Protein AF-A0A3C1Q897-F1 (afdb_monomer)

Foldseek 3Di:
DDDDDDDDDPPPPPPPDDDDDDDDDDPDDDPPPVVLVVVLVVCPPPCNPVSVVVSVVVVPDDAFEAEDEEDACDDPNVVVCVPPNLLVVLVVVLVVLQVGPAYEYEHQAQQDPDAAFDPPPPDAGYHHLCVLLSCVSSNHAEYEPLDPHCQRRHDVSVVSRVVSNVVNNHHYECDDPDPVSNHD

Secondary structure (DSSP, 8-state):
---------------------S-----PPPPPHHHHHHHHHT--TTTHHHHHHHHHHHHSPP--EEEEEEE--SHHHHHHHHHH-SSHHHHTTHHHHHHSSEEEEEE-SEE-S---PPTT-S---EE-TTHHHHHHHTT--EEE--SSSTTTTHHHHHHHHHHHHHHTT-EEES--SSTTGGG-

pLDDT: mean 80.54, std 24.9, range [27.08, 98.81]

Solvent-accessible surface area (backbone atoms only — not comparable to full-atom values): 10749 Å² total; per-residue (Å²): 137,89,87,82,86,89,80,78,88,79,78,82,75,82,75,88,76,79,86,79,90,74,90,79,94,71,90,72,75,81,77,49,74,69,53,53,55,51,60,63,69,69,62,60,83,90,54,47,66,67,52,51,47,51,50,45,66,70,64,50,90,79,85,44,77,30,75,52,63,78,46,58,58,33,74,70,47,39,58,48,28,77,74,69,39,81,52,52,89,43,57,87,50,17,68,60,24,51,71,28,81,40,14,39,32,32,41,47,32,18,24,29,88,60,51,53,70,51,83,90,63,90,72,76,42,65,19,62,38,68,52,32,44,43,41,35,75,28,28,40,41,34,35,33,34,71,53,94,29,30,55,24,24,33,66,62,8,39,54,40,24,54,49,32,25,54,77,36,69,30,44,61,26,46,44,56,99,45,74,68,52,20,72,91

Sequence (184 aa):
MLSASVRTWAVVLTLSLVTAMSAGCGVGPDPGIADLEQALAIGVPEAGDMWRRAARESLEPRLTLAAAGDVIFDRGVKTVCRRLGRDWPLGAVAPILSMADVSFVNLETSLARGGQPIPGKGIWFRSDPEFASELKKAGVDVVTLANNHVLDYDEPALVETLAALRESSVAVCGGGLNIDEART

Nearest PDB structures (foldseek):
  8itg-assembly1_A  TM=8.057E-01  e=1.256E-08  Streptomyces griseorubiginosus
  8ith-assembly1_A  TM=8.060E-01  e=1.529E-08  Streptomyces griseorubiginosus
  8gq9-assembly1_A  TM=8.041E-01  e=1.529E-08  Streptomyces sp.
  8gqb-assembly1_A  TM=8.181E-01  e=8.394E-08  Streptomyces sp.
  2yvt-assembly1_A  TM=3.420E-01  e=6.783E+00  Aquifex aeolicus VF5

Mean predicted aligned error: 13.32 Å

Radius of gyration: 23.67 Å; Cα contacts (8 Å, |Δi|>4): 260; chains: 1; bounding box: 51×55×64 Å

Structure (mmCIF, N/CA/C/O backbone):
data_AF-A0A3C1Q897-F1
#
_entry.id   AF-A0A3C1Q897-F1
#
loop_
_atom_site.group_PDB
_atom_site.id
_atom_site.type_symbol
_atom_site.label_atom_id
_atom_site.label_alt_id
_atom_site.label_comp_id
_atom_site.label_asym_id
_atom_site.label_entity_id
_atom_site.label_seq_id
_atom_site.pdbx_PDB_ins_code
_atom_site.Cartn_x
_atom_site.Cartn_y
_atom_site.Cartn_z
_atom_site.occupancy
_atom_site.B_iso_or_equiv
_atom_site.auth_seq_id
_atom_site.auth_comp_id
_atom_site.auth_asym_id
_atom_site.auth_atom_id
_atom_site.pdbx_PDB_model_num
ATOM 1 N N . MET A 1 1 ? -38.669 -32.449 1.483 1.00 37.94 1 MET A N 1
ATOM 2 C CA . MET A 1 1 ? -37.281 -32.664 1.945 1.00 37.94 1 MET A CA 1
ATOM 3 C C . MET A 1 1 ? -36.431 -31.512 1.432 1.00 37.94 1 MET A C 1
ATOM 5 O O . MET A 1 1 ? -36.540 -31.198 0.258 1.00 37.94 1 MET A O 1
ATOM 9 N N . LEU A 1 2 ? -35.664 -30.907 2.346 1.00 34.47 2 LEU A N 1
ATOM 10 C CA . LEU A 1 2 ? -34.688 -29.814 2.193 1.00 34.47 2 LEU A CA 1
ATOM 11 C C . LEU A 1 2 ? -35.227 -28.418 1.817 1.00 34.47 2 LEU A C 1
ATOM 13 O O . LEU A 1 2 ? -35.355 -28.027 0.664 1.00 34.47 2 LEU A O 1
ATOM 17 N 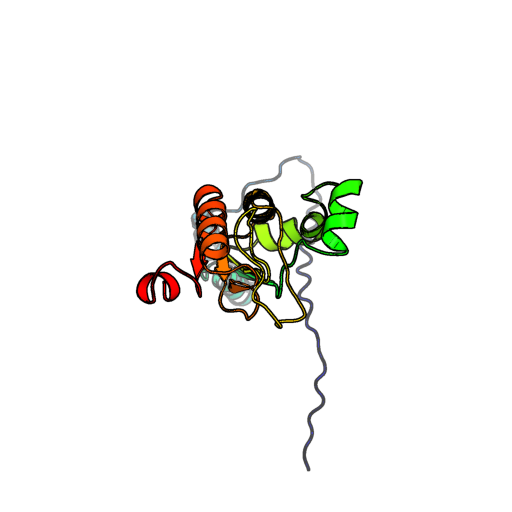N . SER A 1 3 ? -35.495 -27.676 2.892 1.00 37.97 3 SER A N 1
ATOM 18 C CA . SER A 1 3 ? -35.616 -26.222 2.992 1.00 37.97 3 SER A CA 1
ATOM 19 C C . SER A 1 3 ? -34.224 -25.587 3.077 1.00 37.97 3 SER A C 1
ATOM 21 O O . SER A 1 3 ? -33.412 -26.067 3.863 1.00 37.97 3 SER A O 1
ATOM 23 N N . ALA A 1 4 ? -34.007 -24.456 2.400 1.00 33.38 4 ALA A N 1
ATOM 24 C CA . ALA A 1 4 ? -33.154 -23.374 2.902 1.00 33.38 4 ALA A CA 1
ATOM 25 C C . ALA A 1 4 ? -33.501 -22.056 2.185 1.00 33.38 4 ALA A C 1
ATOM 27 O O . ALA A 1 4 ? -32.934 -21.702 1.156 1.00 33.38 4 ALA A O 1
ATOM 28 N N . SER A 1 5 ? -34.473 -21.333 2.741 1.00 39.62 5 SER A N 1
ATOM 29 C CA . SER A 1 5 ? -34.682 -19.909 2.476 1.00 39.62 5 SER A CA 1
ATOM 30 C C . SER A 1 5 ? -33.629 -19.120 3.252 1.00 39.62 5 SER A C 1
ATOM 32 O O . SER A 1 5 ? -33.735 -19.009 4.471 1.00 39.62 5 SER A O 1
ATOM 34 N N . VAL A 1 6 ? -32.645 -18.534 2.569 1.00 34.66 6 VAL A N 1
ATOM 35 C CA . VAL A 1 6 ? -31.779 -17.508 3.165 1.00 34.66 6 VAL A CA 1
ATOM 36 C C . VAL A 1 6 ? -32.420 -16.152 2.891 1.00 34.66 6 VAL A C 1
ATOM 38 O O . VAL A 1 6 ? -32.269 -15.563 1.824 1.00 34.66 6 VAL A O 1
ATOM 41 N N . ARG A 1 7 ? -33.178 -15.662 3.870 1.00 39.62 7 ARG A N 1
ATOM 42 C CA . ARG A 1 7 ? -33.479 -14.240 4.022 1.00 39.62 7 ARG A CA 1
ATOM 43 C C . ARG A 1 7 ? -32.861 -13.807 5.340 1.00 39.62 7 ARG A C 1
ATOM 45 O O . ARG A 1 7 ? -33.165 -14.415 6.362 1.00 39.62 7 ARG A O 1
ATOM 52 N N . THR A 1 8 ? -32.025 -12.773 5.302 1.00 32.94 8 THR A N 1
ATOM 53 C CA . THR A 1 8 ? -32.181 -11.497 6.032 1.00 32.94 8 THR A CA 1
ATOM 54 C C . THR A 1 8 ? -30.805 -10.832 6.111 1.00 32.94 8 THR A C 1
ATOM 56 O O . THR A 1 8 ? -29.928 -11.293 6.832 1.00 32.94 8 THR A O 1
ATOM 59 N N . TRP A 1 9 ? -30.616 -9.737 5.372 1.00 30.59 9 TRP A N 1
ATOM 60 C CA . TRP A 1 9 ? -29.569 -8.768 5.680 1.00 30.59 9 TRP A CA 1
ATOM 61 C C . TRP A 1 9 ? -30.022 -8.013 6.929 1.00 30.59 9 TRP A C 1
ATOM 63 O O . TRP A 1 9 ? -30.937 -7.195 6.858 1.00 30.59 9 TRP A O 1
ATOM 73 N N . ALA A 1 10 ? -29.440 -8.325 8.084 1.00 27.08 10 ALA A N 1
ATOM 74 C CA . ALA A 1 10 ? -29.611 -7.509 9.275 1.00 27.08 10 ALA A CA 1
ATOM 75 C C . ALA A 1 10 ? -28.655 -6.316 9.170 1.00 27.08 10 ALA A C 1
ATOM 77 O O . ALA A 1 10 ? -27.500 -6.388 9.577 1.00 27.08 10 ALA A O 1
ATOM 78 N N . VAL A 1 11 ? -29.135 -5.216 8.590 1.00 33.34 11 VAL A N 1
ATOM 79 C CA . VAL A 1 11 ? -28.560 -3.898 8.868 1.00 33.34 11 VAL A CA 1
ATOM 80 C C . VAL A 1 11 ? -28.992 -3.559 10.290 1.00 33.34 11 VAL A C 1
ATOM 82 O O . VAL A 1 11 ? -30.149 -3.210 10.522 1.00 33.34 11 VAL A O 1
ATOM 85 N N . VAL A 1 12 ? -28.088 -3.709 11.256 1.00 30.39 12 VAL A N 1
ATOM 86 C CA . VAL A 1 12 ? -28.302 -3.165 12.600 1.00 30.39 12 VAL A CA 1
ATOM 87 C C . VAL A 1 12 ? -28.036 -1.665 12.512 1.00 30.39 12 VAL A C 1
ATOM 89 O O . VAL A 1 12 ? -26.927 -1.186 12.714 1.00 30.39 12 VAL A O 1
ATOM 92 N N . LEU A 1 13 ? -29.076 -0.925 12.132 1.00 30.92 13 LEU A N 1
ATOM 93 C CA . LEU A 1 13 ? -29.185 0.502 12.398 1.00 30.92 13 LEU A CA 1
ATOM 94 C C . LEU A 1 13 ? -29.496 0.637 13.888 1.00 30.92 13 LEU A C 1
ATOM 96 O O . LEU A 1 13 ? -30.652 0.532 14.298 1.00 30.92 13 LEU A O 1
ATOM 100 N N . THR A 1 14 ? -28.472 0.844 14.711 1.00 35.78 14 THR A N 1
ATOM 101 C CA . THR A 1 14 ? -28.695 1.296 16.084 1.00 35.78 14 THR A CA 1
ATOM 102 C C . THR A 1 14 ? -29.102 2.764 16.009 1.00 35.78 14 THR A C 1
ATOM 104 O O . THR A 1 14 ? -28.277 3.673 15.995 1.00 35.78 14 THR A O 1
ATOM 107 N N . LEU A 1 15 ? -30.407 2.995 15.866 1.00 30.08 15 LEU A N 1
ATOM 108 C CA . LEU A 1 15 ? -31.007 4.311 16.005 1.00 30.08 15 LEU A CA 1
ATOM 109 C C . LEU A 1 15 ? -30.972 4.672 17.494 1.00 30.08 15 LEU A C 1
ATOM 111 O O . LEU A 1 15 ? -31.864 4.293 18.252 1.00 30.08 15 LEU A O 1
ATOM 115 N N . SER A 1 16 ? -29.942 5.397 17.924 1.00 36.75 16 SER A N 1
ATOM 116 C CA . SER A 1 16 ? -29.935 6.041 19.239 1.00 36.75 16 SER A CA 1
ATOM 117 C C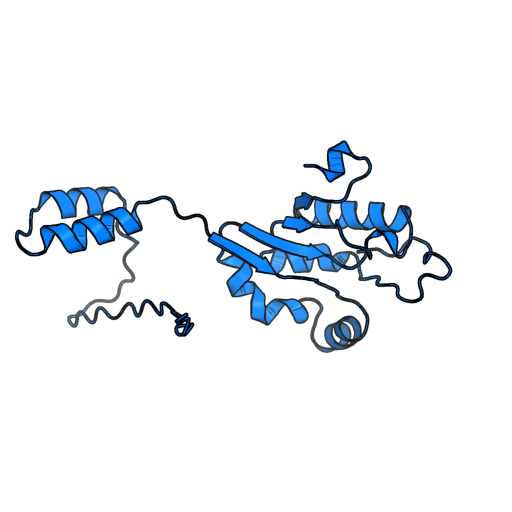 . SER A 1 16 ? -30.908 7.218 19.217 1.00 36.75 16 SER A C 1
ATOM 119 O O . SER A 1 16 ? -30.518 8.367 19.026 1.00 36.75 16 SER A O 1
ATOM 121 N N . LEU A 1 17 ? -32.199 6.929 19.381 1.00 31.30 17 LEU A N 1
ATOM 122 C CA . LEU A 1 17 ? -33.209 7.931 19.692 1.00 31.30 17 LEU A CA 1
ATOM 123 C C . LEU A 1 17 ? -33.539 7.828 21.184 1.00 31.30 17 LEU A C 1
ATOM 125 O O . LEU A 1 17 ? -34.423 7.079 21.589 1.00 31.30 17 LEU A O 1
ATOM 129 N N . VAL A 1 18 ? -32.832 8.601 22.006 1.00 37.81 18 VAL A N 1
ATOM 130 C CA . VAL A 1 18 ? -33.353 9.003 23.315 1.00 37.81 18 VAL A CA 1
ATOM 131 C C . VAL A 1 18 ? -33.669 10.485 23.223 1.00 37.81 18 VAL A C 1
ATOM 133 O O . VAL A 1 18 ? -32.808 11.351 23.349 1.00 37.81 18 VAL A O 1
ATOM 136 N N . THR A 1 19 ? -34.936 10.776 22.948 1.00 33.47 19 THR A N 1
ATOM 137 C CA . THR A 1 19 ? -35.508 12.106 23.124 1.00 33.47 19 THR A CA 1
ATOM 138 C C . THR A 1 19 ? -35.783 12.296 24.613 1.00 33.47 19 THR A C 1
ATOM 140 O O . THR A 1 19 ? -36.808 11.848 25.117 1.00 33.47 19 THR A O 1
ATOM 143 N N . ALA A 1 20 ? -34.879 12.963 25.327 1.00 35.81 20 ALA A N 1
ATOM 144 C CA . ALA A 1 20 ? -35.199 13.558 26.620 1.00 35.81 20 ALA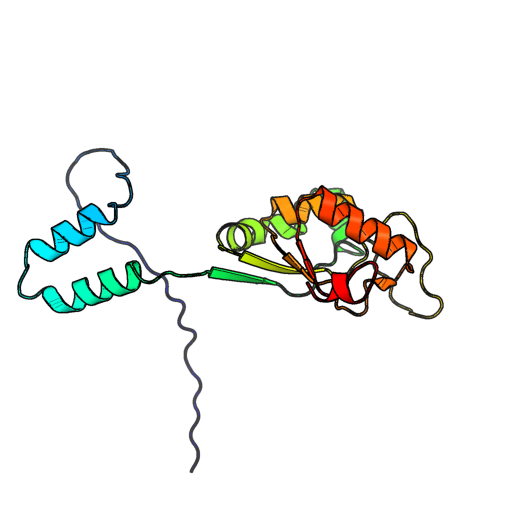 A CA 1
ATOM 145 C C . ALA A 1 20 ? -35.410 15.063 26.410 1.00 35.81 20 ALA A C 1
ATOM 147 O O . ALA A 1 20 ? -34.465 15.846 26.340 1.00 35.81 20 ALA A O 1
ATOM 148 N N . MET A 1 21 ? -36.671 15.473 26.255 1.00 34.03 21 MET A N 1
ATOM 149 C CA . MET A 1 21 ? -37.034 16.881 26.373 1.00 34.03 21 MET A CA 1
ATOM 150 C C . MET A 1 21 ? -36.977 17.292 27.845 1.00 34.03 21 MET A C 1
ATOM 152 O O . MET A 1 21 ? -37.889 16.965 28.592 1.00 34.03 21 MET A O 1
ATOM 156 N N . SER A 1 22 ? -35.948 18.051 28.225 1.00 34.41 22 SER A N 1
ATOM 157 C CA . SER A 1 22 ? -36.088 19.282 29.021 1.00 34.41 22 SER A CA 1
ATOM 158 C C . SER A 1 22 ? -34.720 19.947 29.235 1.00 34.41 22 SER A C 1
ATOM 160 O O . SER A 1 22 ? -33.925 19.479 30.037 1.00 34.41 22 SER A O 1
ATOM 162 N N . ALA A 1 23 ? -34.505 21.043 28.497 1.00 39.34 23 ALA A N 1
ATOM 163 C CA . ALA A 1 23 ? -33.599 22.174 28.739 1.00 39.34 23 ALA A CA 1
ATOM 164 C C . ALA A 1 23 ? -32.147 21.907 29.202 1.00 39.34 23 ALA A C 1
ATOM 166 O O . ALA A 1 23 ? -31.889 21.645 30.371 1.00 39.34 23 ALA A O 1
ATOM 167 N N . GLY A 1 24 ? -31.186 22.185 28.312 1.00 29.05 24 GLY A N 1
ATOM 168 C CA . GLY A 1 24 ? -29.803 22.504 28.687 1.00 29.05 24 GLY A CA 1
ATOM 169 C C . GLY A 1 24 ? -28.771 21.925 27.726 1.00 29.05 24 GLY A C 1
ATOM 170 O O . GLY A 1 24 ? -28.614 20.716 27.637 1.00 29.05 24 GLY A O 1
ATOM 171 N N . CYS A 1 25 ? -28.074 22.789 26.991 1.00 37.19 25 CYS A N 1
ATOM 172 C CA . CYS A 1 25 ? -26.969 22.429 26.108 1.00 37.19 25 CYS A CA 1
ATOM 173 C C . CYS A 1 25 ? -25.859 21.671 26.856 1.00 37.19 25 CYS A C 1
ATOM 175 O O . CYS A 1 25 ? -25.370 22.155 27.874 1.00 37.19 25 CYS A O 1
ATOM 177 N N . GLY A 1 26 ? -25.402 20.548 26.300 1.00 30.25 26 GLY A N 1
ATOM 178 C CA . GLY A 1 26 ? -24.183 19.867 26.732 1.00 30.25 26 GLY A CA 1
ATOM 179 C C . GLY A 1 26 ? -24.131 18.430 26.229 1.00 30.25 26 GLY A C 1
ATOM 180 O O . GLY A 1 26 ? -24.871 17.580 26.709 1.00 30.25 26 GLY A O 1
ATOM 181 N N . VAL A 1 27 ? -23.258 18.158 25.260 1.00 42.00 27 VAL A N 1
ATOM 182 C CA . VAL A 1 27 ? -22.825 16.793 24.939 1.00 42.00 27 VAL A CA 1
ATOM 183 C C . VAL A 1 27 ? -22.027 16.314 26.153 1.00 42.00 27 VAL A C 1
ATOM 185 O O . VAL A 1 27 ? -20.902 16.763 26.363 1.00 42.00 27 VAL A O 1
ATOM 188 N N . GLY A 1 28 ? -22.651 15.518 27.021 1.00 37.72 28 GLY A N 1
ATOM 189 C CA . GLY A 1 28 ? -21.968 14.898 28.155 1.00 37.72 28 GLY A CA 1
ATOM 190 C C . GLY A 1 28 ? -20.996 13.816 27.667 1.00 37.72 28 GLY A C 1
ATOM 191 O O . GLY A 1 28 ? -21.255 13.219 26.621 1.00 37.72 28 GLY A O 1
ATOM 192 N N . PRO A 1 29 ? -19.877 13.578 28.374 1.00 42.38 29 PRO A N 1
ATOM 193 C CA . PRO A 1 29 ? -18.968 12.488 28.041 1.00 42.38 29 PRO A CA 1
ATOM 194 C C . PRO A 1 29 ? -19.682 11.138 28.178 1.00 42.38 29 PRO A C 1
ATOM 196 O O . PRO A 1 29 ? -20.626 11.014 28.964 1.00 42.38 29 PRO A O 1
ATOM 199 N N . ASP A 1 30 ? -19.211 10.139 27.424 1.00 49.84 30 ASP A N 1
ATOM 200 C CA . ASP A 1 30 ? -19.571 8.740 27.661 1.00 49.84 30 ASP A CA 1
ATOM 201 C C . ASP A 1 30 ? -19.412 8.443 29.161 1.00 49.84 30 ASP A C 1
ATOM 203 O O . ASP A 1 30 ? -18.360 8.774 29.727 1.00 49.84 30 ASP A O 1
ATOM 207 N N . PRO A 1 31 ? -20.429 7.872 29.829 1.00 47.31 31 PRO A N 1
ATOM 208 C CA . PRO A 1 31 ? -20.304 7.502 31.228 1.00 47.31 31 PRO A CA 1
ATOM 209 C C . PRO A 1 31 ? -19.129 6.532 31.354 1.00 47.31 31 PRO A C 1
ATOM 211 O O . PRO A 1 31 ? -19.072 5.506 30.671 1.00 47.31 31 PRO A O 1
ATOM 214 N N . GLY A 1 32 ? -18.157 6.881 32.196 1.00 47.38 32 GLY A N 1
ATOM 215 C CA . GLY A 1 32 ? -17.009 6.015 32.438 1.00 47.38 32 GLY A CA 1
ATOM 216 C C . GLY A 1 32 ? -17.474 4.680 33.023 1.00 47.38 32 GLY A C 1
ATOM 217 O O . GLY A 1 32 ? -18.567 4.581 33.578 1.00 47.38 32 GLY A O 1
ATOM 218 N N . ILE A 1 33 ? -16.634 3.643 32.960 1.00 51.62 33 ILE A N 1
ATOM 219 C CA . ILE A 1 33 ? -16.948 2.310 33.520 1.00 51.62 33 ILE A CA 1
ATOM 220 C C . ILE A 1 33 ? -17.474 2.397 34.971 1.00 51.62 33 ILE A C 1
ATOM 222 O O . ILE A 1 33 ? -18.378 1.652 35.344 1.00 51.62 33 ILE A O 1
ATOM 226 N N . ALA A 1 34 ? -16.986 3.365 35.755 1.00 50.09 34 ALA A N 1
ATOM 227 C CA . ALA A 1 34 ? -17.443 3.629 37.120 1.00 50.09 34 ALA A CA 1
ATOM 228 C C . ALA A 1 34 ? -18.934 4.019 37.220 1.00 50.09 34 ALA A C 1
ATOM 230 O O . ALA A 1 34 ? -19.624 3.577 38.139 1.00 50.09 34 ALA A O 1
ATOM 231 N N . ASP A 1 35 ? -19.455 4.789 36.262 1.00 56.31 35 ASP A N 1
ATOM 232 C CA . ASP A 1 35 ? -20.854 5.230 36.245 1.00 56.31 35 ASP A CA 1
ATOM 233 C C . ASP A 1 35 ? -21.801 4.072 35.884 1.00 56.31 35 ASP A C 1
ATOM 235 O O . ASP A 1 35 ? -22.916 3.984 36.402 1.00 56.31 35 ASP A O 1
ATOM 239 N N . LEU A 1 36 ? -21.339 3.131 35.049 1.00 54.47 36 LEU A N 1
ATOM 240 C CA . LEU A 1 36 ? -22.066 1.900 34.719 1.00 54.47 36 LEU A CA 1
ATOM 241 C C . LEU A 1 36 ? -22.104 0.921 35.898 1.00 54.47 36 LEU A C 1
ATOM 243 O O . LEU A 1 36 ? -23.159 0.349 36.183 1.00 54.47 36 LEU A O 1
ATOM 247 N N . GLU A 1 37 ? -20.992 0.752 36.618 1.00 55.81 37 GLU A N 1
ATOM 248 C CA . GLU A 1 37 ? -20.965 -0.056 37.843 1.00 55.81 37 GLU A CA 1
ATOM 249 C C . GLU A 1 37 ? -21.893 0.522 38.918 1.00 55.81 37 GLU A C 1
ATOM 251 O O . GLU A 1 37 ? -22.637 -0.217 39.570 1.00 55.81 37 GLU A O 1
ATOM 256 N N . GLN A 1 38 ? -21.924 1.850 39.052 1.00 54.84 38 GLN A N 1
ATOM 257 C CA . GLN A 1 38 ? -22.807 2.523 39.995 1.00 54.84 38 GLN A CA 1
ATOM 258 C C . GLN A 1 38 ? -24.283 2.424 39.578 1.00 54.84 38 GLN A C 1
ATOM 260 O O . GLN A 1 38 ? -25.128 2.158 40.432 1.00 54.84 38 GLN A O 1
ATOM 265 N N . ALA A 1 39 ? -24.603 2.531 38.282 1.00 52.34 39 ALA A N 1
ATOM 266 C CA . ALA A 1 39 ? -25.953 2.329 37.742 1.00 52.34 39 ALA A CA 1
ATOM 267 C C . ALA A 1 39 ? -26.481 0.893 37.932 1.00 52.34 39 ALA A C 1
ATOM 269 O O . ALA A 1 39 ? -27.674 0.683 38.171 1.00 52.34 39 ALA A O 1
ATOM 270 N N . LEU A 1 40 ? -25.597 -0.105 37.882 1.00 55.66 40 LEU A N 1
ATOM 271 C CA . LEU A 1 40 ? -25.927 -1.501 38.181 1.00 55.66 40 LEU A CA 1
ATOM 272 C C . LEU A 1 40 ? -26.208 -1.728 39.676 1.00 55.66 40 LEU A C 1
ATOM 274 O O . LEU A 1 40 ? -27.042 -2.570 40.019 1.00 55.66 40 LEU A O 1
ATOM 278 N N . ALA A 1 41 ? -25.566 -0.959 40.561 1.00 56.09 41 ALA A N 1
ATOM 279 C CA . ALA A 1 41 ? -25.741 -1.055 42.010 1.00 56.09 41 ALA A CA 1
ATOM 280 C C . ALA A 1 41 ? -27.087 -0.495 42.516 1.00 56.09 41 ALA A C 1
ATOM 282 O O . ALA A 1 41 ? -27.570 -0.931 43.561 1.00 56.09 41 ALA A O 1
ATOM 283 N N . ILE A 1 42 ? -27.723 0.430 41.782 1.00 54.38 42 ILE A N 1
ATOM 284 C CA . ILE A 1 42 ? -28.983 1.089 42.195 1.00 54.38 42 ILE A CA 1
ATOM 285 C C . ILE A 1 42 ? -30.249 0.236 41.980 1.00 54.38 42 ILE A C 1
ATOM 287 O O . ILE A 1 42 ? -31.330 0.646 42.391 1.00 54.38 42 ILE A O 1
ATOM 291 N N . GLY A 1 43 ? -30.133 -0.955 41.379 1.00 50.72 43 GLY A N 1
ATOM 292 C CA . GLY A 1 43 ? -31.152 -2.009 41.461 1.00 50.72 43 GLY A CA 1
ATOM 293 C C . GLY A 1 43 ? -32.572 -1.614 41.029 1.00 50.72 43 GLY A C 1
ATOM 294 O O . GLY A 1 43 ? -33.501 -1.702 41.829 1.00 50.72 43 GLY A O 1
ATOM 295 N N . VAL A 1 44 ? -32.779 -1.242 39.759 1.00 48.00 44 VAL A N 1
ATOM 296 C CA . VAL A 1 44 ? -34.139 -1.090 39.202 1.00 48.00 44 VAL A CA 1
ATOM 297 C C . VAL A 1 44 ? -34.723 -2.489 38.897 1.00 48.00 44 VAL A C 1
ATOM 299 O O . VAL A 1 44 ? -34.181 -3.179 38.027 1.00 48.00 44 VAL A O 1
ATOM 302 N N . PRO A 1 45 ? -35.793 -2.953 39.579 1.00 47.38 45 PRO A N 1
ATOM 303 C CA . PRO A 1 45 ? -36.089 -4.391 39.684 1.00 47.38 45 PRO A CA 1
ATOM 304 C C . PRO A 1 45 ? -36.601 -5.073 38.405 1.00 47.38 45 PRO A C 1
ATOM 306 O O . PRO A 1 45 ? -36.325 -6.250 38.207 1.00 47.38 45 PRO A O 1
ATOM 309 N N . GLU A 1 46 ? -37.293 -4.361 37.511 1.00 49.97 46 GLU A N 1
ATOM 310 C CA . GLU A 1 46 ? -37.897 -4.952 36.291 1.00 49.97 46 GLU A CA 1
ATOM 311 C C . GLU A 1 46 ? -37.140 -4.616 35.000 1.00 49.97 46 GLU A C 1
ATOM 313 O O . GLU A 1 46 ? -37.385 -5.173 33.935 1.00 49.97 46 GLU A O 1
ATOM 318 N N . ALA A 1 47 ? -36.146 -3.745 35.117 1.00 52.50 47 ALA A N 1
ATOM 319 C CA . ALA A 1 47 ? -35.207 -3.394 34.064 1.00 52.50 47 ALA A CA 1
ATOM 320 C C . ALA A 1 47 ? -33.974 -4.353 34.080 1.00 52.50 47 ALA A C 1
ATOM 322 O O . ALA A 1 47 ? -33.122 -4.348 33.190 1.00 52.50 47 ALA A O 1
ATOM 323 N N . GLY A 1 48 ? -33.895 -5.203 35.113 1.00 58.50 48 GLY A N 1
ATOM 324 C CA . GLY A 1 48 ? -32.687 -5.854 35.608 1.00 58.50 48 GLY A CA 1
ATOM 325 C C . GLY A 1 48 ? -31.892 -6.661 34.590 1.00 58.50 48 GLY A C 1
ATOM 326 O O . GLY A 1 48 ? -30.686 -6.470 34.522 1.00 58.50 48 GLY A O 1
ATOM 327 N N . ASP A 1 49 ? -32.517 -7.517 33.787 1.00 64.62 49 ASP A N 1
ATOM 328 C CA . ASP A 1 49 ? -31.753 -8.455 32.949 1.00 64.62 49 ASP A CA 1
ATOM 329 C C . ASP A 1 49 ? -31.432 -7.903 31.560 1.00 64.62 49 ASP A C 1
ATOM 331 O O . ASP A 1 49 ? -30.336 -8.126 31.044 1.00 64.62 49 ASP A O 1
ATOM 335 N N . MET A 1 50 ? -32.343 -7.125 30.972 1.00 60.66 50 MET A N 1
ATOM 336 C CA . MET A 1 50 ? -32.131 -6.519 29.656 1.00 60.66 50 MET A CA 1
ATOM 337 C C . MET A 1 50 ? -31.034 -5.453 29.711 1.00 60.66 50 MET A C 1
ATOM 339 O O . MET A 1 50 ? -30.132 -5.472 28.876 1.00 60.66 50 MET A O 1
ATOM 343 N N . TRP A 1 51 ? -31.049 -4.577 30.724 1.00 62.72 51 TRP A N 1
ATOM 344 C CA . TRP A 1 51 ? -30.007 -3.559 30.878 1.00 62.72 51 TRP A CA 1
ATOM 345 C C . TRP A 1 51 ? -28.694 -4.138 31.396 1.00 62.72 51 TRP A C 1
ATOM 347 O O . TRP A 1 51 ? -27.646 -3.669 30.975 1.00 62.72 51 TRP A O 1
ATOM 357 N N . ARG A 1 52 ? -28.708 -5.200 32.220 1.00 63.81 52 ARG A N 1
ATOM 358 C CA . ARG A 1 52 ? -27.475 -5.934 32.575 1.00 63.81 52 ARG A CA 1
ATOM 359 C C . ARG A 1 52 ? -26.839 -6.600 31.364 1.00 63.81 52 ARG A C 1
ATOM 361 O O . ARG A 1 52 ? -25.617 -6.596 31.248 1.00 63.81 52 ARG A O 1
ATOM 368 N N . ARG A 1 53 ? -27.649 -7.171 30.471 1.00 66.38 53 ARG A N 1
ATOM 369 C CA . ARG A 1 53 ? -27.171 -7.782 29.232 1.00 66.38 53 ARG A CA 1
ATOM 370 C C . ARG A 1 53 ? -26.649 -6.733 28.258 1.00 66.38 53 ARG A C 1
ATOM 372 O O . ARG A 1 53 ? -25.552 -6.916 27.756 1.00 66.38 53 ARG A O 1
ATOM 379 N N . ALA A 1 54 ? -27.379 -5.639 28.048 1.00 65.31 54 ALA A N 1
ATOM 380 C CA . ALA A 1 54 ? -26.920 -4.530 27.216 1.00 65.31 54 ALA A CA 1
ATOM 381 C C . ALA A 1 54 ? -25.638 -3.899 27.784 1.00 65.31 54 ALA A C 1
ATOM 383 O O . ALA A 1 54 ? -24.686 -3.708 27.044 1.00 65.31 54 ALA A O 1
ATOM 384 N N . ALA A 1 55 ? -25.563 -3.668 29.100 1.00 64.88 55 ALA A N 1
ATOM 385 C CA . ALA A 1 55 ? -24.354 -3.175 29.756 1.00 64.88 55 ALA A CA 1
ATOM 386 C C . ALA A 1 55 ? -23.185 -4.157 29.604 1.00 64.88 55 ALA A C 1
ATOM 388 O O . ALA A 1 55 ? -22.099 -3.729 29.247 1.00 64.88 55 ALA A O 1
ATOM 389 N N . ARG A 1 56 ? -23.393 -5.470 29.791 1.00 62.44 56 ARG A N 1
ATOM 390 C CA . ARG A 1 56 ? -22.352 -6.479 29.522 1.00 62.44 56 ARG A CA 1
ATOM 391 C C . ARG A 1 56 ? -21.925 -6.494 28.061 1.00 62.44 56 ARG A C 1
ATOM 393 O O . ARG A 1 56 ? -20.739 -6.440 27.798 1.00 62.44 56 ARG A O 1
ATOM 400 N N . GLU A 1 57 ? -22.861 -6.507 27.116 1.00 66.94 57 GLU A N 1
ATOM 401 C CA . GLU A 1 57 ? -22.559 -6.456 25.680 1.00 66.94 57 GLU A CA 1
ATOM 402 C C . GLU A 1 57 ? -21.831 -5.157 25.280 1.00 66.94 57 GLU A C 1
ATOM 404 O O . GLU A 1 57 ? -21.068 -5.174 24.312 1.00 66.94 57 GLU A O 1
ATOM 409 N N . SER A 1 58 ? -22.036 -4.058 26.011 1.00 65.19 58 SER A N 1
ATOM 410 C CA . SER A 1 58 ? -21.296 -2.796 25.868 1.00 65.19 58 SER A CA 1
ATOM 411 C C . SER A 1 58 ? -19.945 -2.779 26.600 1.00 65.19 58 SER A C 1
ATOM 413 O O . SER A 1 58 ? -19.121 -1.922 26.306 1.00 65.19 58 SER A O 1
ATOM 415 N N . LEU A 1 59 ? -19.716 -3.701 27.542 1.00 68.88 59 LEU A N 1
ATOM 416 C CA . LEU A 1 59 ? -18.477 -3.849 28.320 1.00 68.88 59 LEU A CA 1
ATOM 417 C C . LEU A 1 59 ? -17.558 -4.957 27.779 1.00 68.88 59 LEU A C 1
ATOM 419 O O . LEU A 1 59 ? -16.383 -4.997 28.141 1.00 68.88 59 LEU A O 1
ATOM 423 N N . GLU A 1 60 ? -18.066 -5.858 26.933 1.00 77.50 60 GLU A N 1
ATOM 424 C CA . GLU A 1 60 ? -17.225 -6.840 26.249 1.00 77.50 60 GLU A CA 1
ATOM 425 C C . GLU A 1 60 ? -16.256 -6.111 25.305 1.00 77.50 60 GLU A C 1
ATOM 427 O O . GLU A 1 60 ? -16.703 -5.280 24.505 1.00 77.50 60 GLU A O 1
ATOM 432 N N . PRO A 1 61 ? -14.946 -6.419 25.342 1.00 76.62 61 PRO A N 1
ATOM 433 C CA . PRO A 1 61 ? -13.991 -5.846 24.408 1.00 76.62 61 PRO A CA 1
ATOM 434 C C . PRO A 1 61 ? -14.425 -6.169 22.978 1.00 76.62 61 PRO A C 1
ATOM 436 O O . PRO A 1 61 ? -14.497 -7.332 22.576 1.00 76.62 61 PRO A O 1
ATOM 439 N N . ARG A 1 62 ? -14.733 -5.133 22.202 1.00 86.00 62 ARG A N 1
ATOM 440 C CA . ARG A 1 62 ? -15.053 -5.254 20.782 1.00 86.00 62 ARG A CA 1
ATOM 441 C C . ARG A 1 62 ? -13.832 -4.809 19.999 1.00 86.00 62 ARG A C 1
ATOM 443 O O . ARG A 1 62 ? -13.317 -3.728 20.241 1.00 86.00 62 ARG A O 1
ATOM 450 N N . LEU A 1 63 ? -13.388 -5.664 19.084 1.00 91.38 63 LEU A N 1
ATOM 451 C CA . LEU A 1 63 ? -12.426 -5.314 18.049 1.00 91.38 63 LEU A CA 1
ATOM 452 C C . LEU A 1 63 ? -13.191 -5.207 16.732 1.00 91.38 63 LEU A C 1
ATOM 454 O O . LEU A 1 63 ? -13.892 -6.143 16.337 1.00 91.38 63 LEU A O 1
ATOM 458 N N . THR A 1 64 ? -13.059 -4.079 16.057 1.00 95.62 64 THR A N 1
ATOM 459 C CA . THR A 1 64 ? -13.653 -3.817 14.752 1.00 95.62 64 THR A CA 1
ATOM 460 C C . THR A 1 64 ? -12.587 -3.905 13.667 1.00 95.62 64 THR A C 1
ATOM 462 O O . THR A 1 64 ? -11.520 -3.304 13.762 1.00 95.62 64 THR A O 1
ATOM 465 N N . LEU A 1 65 ? -12.881 -4.687 12.626 1.00 97.25 65 LEU A N 1
ATOM 466 C CA . LEU A 1 65 ? -12.031 -4.840 11.450 1.00 97.25 65 LEU A CA 1
ATOM 467 C C . LEU A 1 65 ? -12.765 -4.274 10.236 1.00 97.25 65 LEU A C 1
ATOM 469 O O . LEU A 1 65 ? -13.845 -4.758 9.889 1.00 97.25 65 LEU A O 1
ATOM 473 N N . ALA A 1 66 ? -12.157 -3.305 9.561 1.00 98.06 66 ALA A N 1
ATOM 474 C CA . ALA A 1 66 ? -12.555 -2.914 8.216 1.00 98.06 66 ALA A CA 1
ATOM 475 C C . ALA A 1 66 ? -11.632 -3.600 7.204 1.00 98.06 66 ALA A C 1
ATOM 477 O O . ALA A 1 66 ? -10.414 -3.525 7.318 1.00 98.06 66 ALA A O 1
ATOM 478 N N . ALA A 1 67 ? -12.196 -4.266 6.201 1.00 97.12 67 ALA A N 1
ATOM 479 C CA . ALA A 1 67 ? -11.406 -4.906 5.157 1.00 97.12 67 ALA A CA 1
ATOM 480 C C . ALA A 1 67 ? -11.893 -4.488 3.771 1.00 97.12 67 ALA A C 1
ATOM 482 O O . ALA A 1 67 ? -13.101 -4.422 3.529 1.00 97.12 67 ALA A O 1
ATOM 483 N N . ALA A 1 68 ? -10.958 -4.242 2.858 1.00 96.88 68 ALA A N 1
ATOM 484 C CA . ALA A 1 68 ? -11.245 -4.048 1.443 1.00 96.88 68 ALA A CA 1
ATOM 485 C C . ALA A 1 68 ? -10.407 -5.002 0.586 1.00 96.88 68 ALA A C 1
ATOM 487 O O . ALA A 1 68 ? -9.370 -5.507 1.016 1.00 96.88 68 ALA A O 1
ATOM 488 N N . GLY A 1 69 ? -10.892 -5.264 -0.627 1.00 97.12 69 GLY A N 1
ATOM 489 C CA . GLY A 1 69 ? -10.166 -6.046 -1.623 1.00 97.12 69 GLY A CA 1
ATOM 490 C C . GLY A 1 69 ? -9.060 -5.229 -2.288 1.00 97.12 69 GLY A C 1
ATOM 491 O O . GLY A 1 69 ? -8.380 -4.429 -1.646 1.00 97.12 69 GLY A O 1
ATOM 492 N N . ASP A 1 70 ? -8.907 -5.439 -3.587 1.00 98.25 70 ASP A N 1
ATOM 493 C CA . ASP A 1 70 ? -7.776 -4.937 -4.357 1.00 98.25 70 ASP A CA 1
ATOM 494 C C . ASP A 1 70 ? -7.820 -3.414 -4.495 1.00 98.25 70 ASP A C 1
ATOM 496 O O . ASP A 1 70 ? -8.771 -2.821 -5.016 1.00 98.25 70 ASP A O 1
ATOM 500 N N . VAL A 1 71 ? -6.747 -2.773 -4.048 1.00 98.38 71 VAL A N 1
ATOM 501 C CA . VAL A 1 71 ? -6.523 -1.340 -4.178 1.00 98.38 71 VAL A CA 1
ATOM 502 C C . VAL A 1 71 ? -5.481 -1.110 -5.261 1.00 98.38 71 VAL A C 1
ATOM 504 O O . VAL A 1 71 ? -4.315 -1.474 -5.122 1.00 98.38 71 VAL A O 1
ATOM 507 N N . ILE A 1 72 ? -5.918 -0.482 -6.353 1.00 98.12 72 ILE A N 1
ATOM 508 C CA . ILE A 1 72 ? -5.101 -0.182 -7.530 1.00 98.12 72 ILE A CA 1
ATOM 509 C C . ILE A 1 72 ? -5.268 1.303 -7.862 1.00 98.12 72 ILE A C 1
ATOM 511 O O . ILE A 1 72 ? -6.374 1.754 -8.160 1.00 98.12 72 ILE A O 1
ATOM 515 N N . PHE A 1 73 ? -4.173 2.069 -7.865 1.00 98.12 73 PHE A N 1
ATOM 516 C CA . PHE A 1 73 ? -4.196 3.506 -8.182 1.00 98.12 73 PHE A CA 1
ATOM 517 C C . PHE A 1 73 ? -3.740 3.838 -9.609 1.00 98.12 73 PHE A C 1
ATOM 519 O O . PHE A 1 73 ? -3.520 5.002 -9.955 1.00 98.12 73 PHE A O 1
ATOM 526 N N . ASP A 1 74 ? -3.613 2.820 -10.456 1.00 97.38 74 ASP A N 1
ATOM 527 C CA . ASP A 1 74 ? -3.172 2.959 -11.838 1.00 97.38 74 ASP A CA 1
ATOM 528 C C . ASP A 1 74 ? -4.358 3.057 -12.827 1.00 97.38 74 ASP A C 1
ATOM 530 O O . ASP A 1 74 ? -5.534 3.116 -12.453 1.00 97.38 74 ASP A O 1
ATOM 534 N N . ARG A 1 75 ? -4.069 3.117 -14.131 1.00 95.75 75 ARG A N 1
ATOM 535 C CA . ARG A 1 75 ? -5.056 3.151 -15.226 1.00 95.75 75 ARG A CA 1
ATOM 536 C C . ARG A 1 75 ? -6.088 4.286 -15.088 1.00 95.75 75 ARG A C 1
ATOM 538 O O . ARG A 1 75 ? -5.740 5.470 -15.076 1.00 95.75 75 ARG A O 1
ATOM 545 N N . GLY A 1 76 ? -7.378 3.939 -15.062 1.00 96.81 76 GLY A N 1
ATOM 546 C CA . GLY A 1 76 ? -8.479 4.894 -14.967 1.00 96.81 76 GLY A CA 1
ATOM 547 C C . GLY A 1 76 ? -8.428 5.693 -13.668 1.00 96.81 76 GLY A C 1
ATOM 548 O O . GLY A 1 76 ? -8.636 6.904 -13.705 1.00 96.81 76 GLY A O 1
ATOM 549 N N . VAL A 1 77 ? -8.047 5.050 -12.557 1.00 97.00 77 VAL A N 1
ATOM 550 C CA . VAL A 1 77 ? -7.914 5.705 -11.249 1.00 97.00 77 VAL A CA 1
ATOM 551 C C . VAL A 1 77 ? -6.858 6.801 -11.323 1.00 97.00 77 VAL A C 1
ATOM 553 O O . VAL A 1 77 ? -7.154 7.946 -11.000 1.00 97.00 77 VAL A O 1
ATOM 556 N N . LYS A 1 78 ? -5.687 6.514 -11.904 1.00 96.06 78 LYS A N 1
ATOM 557 C CA . LYS A 1 78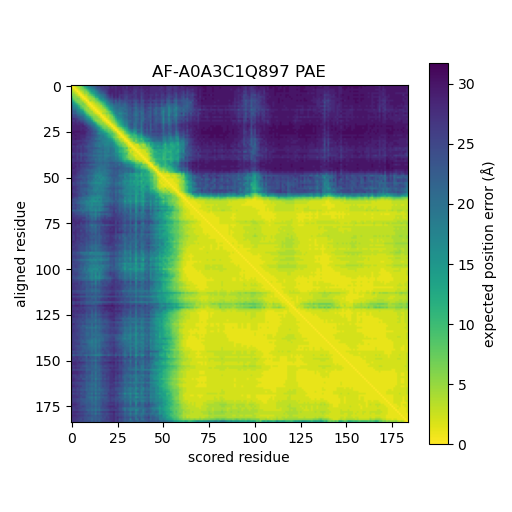 ? -4.637 7.520 -12.145 1.00 96.06 78 LYS A CA 1
ATOM 558 C C . LYS A 1 78 ? -5.140 8.729 -12.934 1.00 96.06 78 LYS A C 1
ATOM 560 O O . LYS A 1 78 ? -4.789 9.869 -12.630 1.00 96.06 78 LYS A O 1
ATOM 565 N N . THR A 1 79 ? -5.970 8.496 -13.952 1.00 97.00 79 THR A N 1
ATOM 566 C CA . THR A 1 79 ? -6.580 9.573 -14.751 1.00 97.00 79 THR A CA 1
ATOM 567 C C . THR A 1 79 ? -7.540 10.425 -13.921 1.00 97.00 79 THR A C 1
ATOM 569 O O . THR A 1 79 ? -7.533 11.649 -14.052 1.00 97.00 79 THR A O 1
ATOM 572 N N . VAL A 1 80 ? -8.339 9.806 -13.050 1.00 97.06 80 VAL A N 1
ATOM 573 C CA . VAL A 1 80 ? -9.242 10.522 -12.139 1.00 97.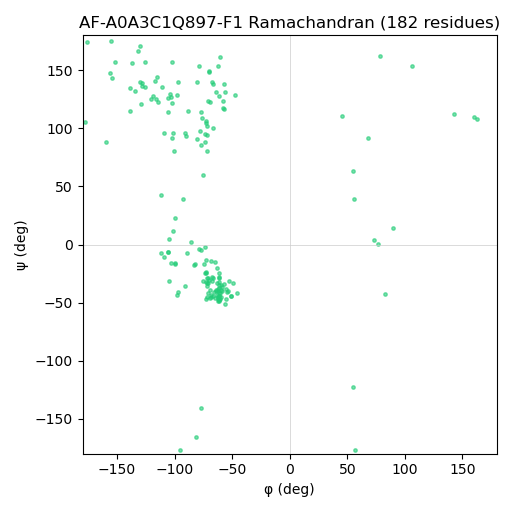06 80 VAL A CA 1
ATOM 574 C C . VAL A 1 80 ? -8.452 11.302 -11.086 1.00 97.06 80 VAL A C 1
ATOM 576 O O . VAL A 1 80 ? -8.732 12.484 -10.890 1.00 97.06 80 VAL A O 1
ATOM 579 N N . CYS A 1 81 ? -7.405 10.716 -10.500 1.00 97.00 81 CYS A N 1
ATOM 580 C CA . CYS A 1 81 ? -6.556 11.381 -9.507 1.00 97.00 81 CYS A CA 1
ATOM 581 C C . CYS A 1 81 ? -5.898 12.655 -10.049 1.00 97.00 81 CYS A C 1
ATOM 583 O O . CYS A 1 81 ? -5.805 13.656 -9.345 1.00 97.00 81 CYS A O 1
ATOM 585 N N . ARG A 1 82 ? -5.494 12.662 -11.327 1.00 95.31 82 ARG A N 1
ATOM 586 C CA . ARG A 1 82 ? -4.961 13.868 -11.991 1.00 95.31 82 ARG A CA 1
ATOM 587 C C . ARG A 1 82 ? -5.967 15.019 -12.064 1.00 95.31 82 ARG A C 1
ATOM 589 O O . ARG A 1 82 ? -5.553 16.162 -12.214 1.00 95.31 82 ARG A O 1
ATOM 596 N N . ARG A 1 83 ? -7.269 14.723 -12.015 1.00 97.50 83 ARG A N 1
ATOM 597 C CA . ARG A 1 83 ? -8.347 15.717 -12.100 1.00 97.50 83 ARG A CA 1
ATOM 598 C C . ARG A 1 83 ? -8.881 16.127 -10.734 1.00 97.50 83 ARG A C 1
ATOM 600 O O . ARG A 1 83 ? -9.215 17.292 -10.563 1.00 97.50 83 ARG A O 1
ATOM 607 N N . LEU A 1 84 ? -9.030 15.169 -9.823 1.00 97.69 84 LEU A N 1
ATOM 608 C CA . LEU A 1 84 ? -9.786 15.349 -8.580 1.00 97.69 84 LEU A CA 1
ATOM 609 C C . LEU A 1 84 ? -8.921 15.330 -7.316 1.00 97.69 84 LEU A C 1
ATOM 611 O O . LEU A 1 84 ? -9.441 15.634 -6.251 1.00 97.69 84 LEU A O 1
ATOM 615 N N . GLY A 1 85 ? -7.629 15.018 -7.429 1.00 97.12 85 GLY A N 1
ATOM 616 C CA . GLY A 1 85 ? -6.740 14.838 -6.282 1.00 97.12 85 GLY A CA 1
ATOM 617 C C . GLY A 1 85 ? -6.413 13.367 -6.031 1.00 97.12 85 GLY A C 1
ATOM 618 O O . GLY A 1 85 ? -7.151 12.464 -6.428 1.00 97.12 85 GLY A O 1
ATOM 619 N N . ARG A 1 86 ? -5.253 13.122 -5.415 1.00 96.44 86 ARG A N 1
ATOM 620 C CA . ARG A 1 86 ? -4.726 11.771 -5.161 1.00 96.44 86 ARG A CA 1
ATOM 621 C C . ARG A 1 86 ? -5.520 11.021 -4.085 1.00 96.44 86 ARG A C 1
ATOM 623 O O . ARG A 1 86 ? -5.605 9.801 -4.139 1.00 96.44 86 ARG A O 1
ATOM 630 N N . ASP A 1 87 ? -6.103 11.762 -3.157 1.00 95.44 87 ASP A N 1
ATOM 631 C CA . ASP A 1 87 ? -6.945 11.319 -2.046 1.00 95.44 87 ASP A CA 1
ATOM 632 C C . ASP A 1 87 ? -8.345 10.865 -2.495 1.00 95.44 87 ASP A C 1
ATOM 634 O O . ASP A 1 87 ? -8.985 10.040 -1.838 1.00 95.44 87 ASP A O 1
ATOM 638 N N . TRP A 1 88 ? -8.809 11.346 -3.653 1.00 97.19 88 TRP A N 1
ATOM 639 C CA . TRP A 1 88 ? -10.164 11.107 -4.152 1.00 97.19 88 TRP A CA 1
ATOM 640 C C . TRP A 1 88 ? -10.616 9.630 -4.167 1.00 97.19 88 TRP A C 1
ATOM 642 O O . TRP A 1 88 ? -11.738 9.373 -3.727 1.00 97.19 88 TRP A O 1
ATOM 652 N N . PRO A 1 89 ? -9.807 8.641 -4.616 1.00 95.81 89 PRO A N 1
ATOM 653 C CA . PRO A 1 89 ? -10.253 7.246 -4.709 1.00 95.81 89 PRO A CA 1
ATOM 654 C C . PRO A 1 89 ? -10.646 6.628 -3.367 1.00 95.81 89 PRO A C 1
ATOM 656 O O . PRO A 1 89 ? -11.486 5.733 -3.334 1.00 95.81 89 PRO A O 1
ATOM 659 N N . LEU A 1 90 ? -10.040 7.095 -2.272 1.00 97.19 90 LEU A N 1
ATOM 660 C CA . LEU A 1 90 ? -10.294 6.578 -0.929 1.00 97.19 90 LEU A CA 1
ATOM 661 C C . LEU A 1 90 ? -11.266 7.459 -0.139 1.00 97.19 90 LEU A C 1
ATOM 663 O O . LEU A 1 90 ? -11.837 6.995 0.842 1.00 97.19 90 LEU A O 1
ATOM 667 N N . GLY A 1 91 ? -11.504 8.704 -0.562 1.00 96.31 91 GLY A N 1
ATOM 668 C CA . GLY A 1 91 ? -12.244 9.693 0.229 1.00 96.31 91 GLY A CA 1
ATOM 669 C C . GLY A 1 91 ? -13.637 9.243 0.682 1.00 96.31 91 GLY A C 1
ATOM 670 O O . GLY A 1 91 ? -14.026 9.502 1.817 1.00 96.31 91 GLY A O 1
ATOM 671 N N . ALA A 1 92 ? -14.379 8.519 -0.162 1.00 95.62 92 ALA A N 1
ATOM 672 C CA . ALA A 1 92 ? -15.721 8.040 0.186 1.00 95.62 92 ALA A CA 1
ATOM 673 C C . ALA A 1 92 ? -15.725 6.879 1.200 1.00 95.62 92 ALA A C 1
ATOM 675 O O . ALA A 1 92 ? -16.718 6.683 1.896 1.00 95.62 92 ALA A O 1
ATOM 676 N N . VAL A 1 93 ? -14.635 6.109 1.277 1.00 96.25 93 VAL A N 1
ATOM 677 C CA . VAL A 1 93 ? -14.506 4.946 2.172 1.00 96.25 93 VAL A CA 1
ATOM 678 C C . VAL A 1 93 ? -13.647 5.235 3.399 1.00 96.25 93 VAL A C 1
ATOM 680 O O . VAL A 1 93 ? -13.743 4.503 4.380 1.00 96.25 93 VAL A O 1
ATOM 683 N N . ALA A 1 94 ? -12.865 6.317 3.381 1.00 97.69 94 ALA A N 1
ATOM 684 C CA . ALA A 1 94 ? -11.986 6.714 4.473 1.00 97.69 94 ALA A CA 1
ATOM 685 C C . ALA A 1 94 ? -12.694 6.762 5.839 1.00 97.69 94 ALA A C 1
ATOM 687 O O . ALA A 1 94 ? -12.150 6.178 6.769 1.00 97.69 94 ALA A O 1
ATOM 688 N N . PRO A 1 95 ? -13.923 7.314 5.989 1.00 97.50 95 PRO A N 1
ATOM 689 C CA . PRO A 1 95 ? -14.608 7.292 7.283 1.00 97.50 95 PRO A CA 1
ATOM 690 C C . PRO A 1 95 ? -14.852 5.876 7.819 1.00 97.50 95 PRO A C 1
ATOM 692 O O . PRO A 1 95 ? -14.788 5.663 9.020 1.00 97.50 95 PRO A O 1
ATOM 695 N N . ILE A 1 96 ? -15.119 4.900 6.944 1.00 96.06 96 ILE A N 1
ATOM 696 C CA . ILE A 1 96 ? -15.355 3.505 7.345 1.00 96.06 96 ILE A CA 1
ATOM 697 C C . ILE A 1 96 ? -14.043 2.859 7.794 1.00 96.06 96 ILE A C 1
ATOM 699 O O . ILE A 1 96 ? -14.014 2.192 8.824 1.00 96.06 96 ILE A O 1
ATOM 703 N N . LEU A 1 97 ? -12.969 3.071 7.030 1.00 97.94 97 LEU A N 1
ATOM 704 C CA . LEU A 1 97 ? -11.646 2.522 7.328 1.00 97.94 97 LEU A CA 1
ATOM 705 C C . LEU A 1 97 ? -11.079 3.114 8.624 1.00 97.94 97 LEU A C 1
ATOM 707 O O . LEU A 1 97 ? -10.629 2.364 9.480 1.00 97.94 97 LEU A O 1
ATOM 711 N N . SER A 1 98 ? -11.171 4.434 8.804 1.00 97.50 98 SER A N 1
ATOM 712 C CA . SER A 1 98 ? -10.607 5.139 9.961 1.00 97.50 98 SER A CA 1
ATOM 713 C C . SER A 1 98 ? -11.389 4.960 11.264 1.00 97.50 98 SER A C 1
ATOM 715 O O . SER A 1 98 ? -10.886 5.323 12.321 1.00 97.50 98 SER A O 1
ATOM 717 N N . MET A 1 99 ? -12.645 4.505 11.199 1.00 96.62 99 MET A N 1
ATOM 718 C CA . MET A 1 99 ? -13.456 4.225 12.393 1.00 96.62 99 MET A CA 1
ATOM 719 C C . MET A 1 99 ? -13.183 2.840 12.988 1.00 96.62 99 MET A C 1
ATOM 721 O O . MET A 1 99 ? -13.592 2.598 14.121 1.00 96.62 99 MET A O 1
ATOM 725 N N . ALA A 1 100 ? -12.568 1.928 12.231 1.00 96.94 100 ALA A N 1
ATOM 726 C CA . ALA A 1 100 ? -12.243 0.597 12.722 1.00 96.94 100 ALA A CA 1
ATOM 727 C C . ALA A 1 100 ? -10.982 0.619 13.597 1.00 96.94 100 ALA A C 1
ATOM 729 O O . ALA A 1 100 ? -10.102 1.453 13.405 1.00 96.94 100 ALA A O 1
ATOM 730 N N . ASP A 1 101 ? -10.875 -0.334 14.522 1.00 97.12 101 ASP A N 1
ATOM 731 C CA . ASP A 1 101 ? -9.667 -0.523 15.335 1.00 97.12 101 ASP A CA 1
ATOM 732 C C . ASP A 1 101 ? -8.483 -1.006 14.488 1.00 97.12 101 ASP A C 1
ATOM 734 O O . ASP A 1 101 ? -7.328 -0.712 14.792 1.00 97.12 101 ASP A O 1
ATOM 738 N N . VAL A 1 102 ? -8.780 -1.777 13.437 1.00 98.00 102 VAL A N 1
ATOM 739 C CA . VAL A 1 102 ? -7.825 -2.190 12.410 1.00 98.00 102 VAL A CA 1
ATOM 740 C C . VAL A 1 102 ? -8.498 -2.104 11.052 1.00 98.00 102 VAL A C 1
ATOM 742 O O . VAL A 1 102 ? -9.600 -2.628 10.858 1.00 98.00 102 VAL A O 1
ATOM 745 N N . SER A 1 103 ? -7.804 -1.532 10.078 1.00 98.69 103 SER A N 1
ATOM 746 C CA . SER A 1 103 ? -8.193 -1.643 8.678 1.00 98.69 103 SER A CA 1
ATOM 747 C C . SER A 1 103 ? -7.140 -2.364 7.827 1.00 98.69 103 SER A C 1
ATOM 749 O O . SER A 1 103 ? -5.929 -2.202 7.993 1.00 98.69 103 SER A O 1
ATOM 751 N N . PHE A 1 104 ? -7.616 -3.198 6.905 1.00 98.56 104 PHE A N 1
ATOM 752 C CA . PHE A 1 104 ? -6.791 -4.102 6.110 1.00 98.56 104 PHE A CA 1
ATOM 753 C C . PHE A 1 104 ? -7.190 -4.060 4.634 1.00 98.56 104 PHE A C 1
ATOM 755 O O . PHE A 1 104 ? -8.370 -4.191 4.307 1.00 98.56 104 PHE A O 1
ATOM 762 N N . VAL A 1 105 ? -6.226 -3.937 3.720 1.00 98.75 105 VAL A N 1
ATOM 763 C CA . VAL A 1 105 ? -6.506 -3.963 2.272 1.00 98.75 105 VAL A CA 1
ATOM 764 C C . VAL A 1 105 ? -5.496 -4.812 1.494 1.00 98.75 105 VAL A C 1
ATOM 766 O O . VAL A 1 105 ? -4.360 -4.994 1.931 1.00 98.75 105 VAL A O 1
ATOM 769 N N . ASN A 1 106 ? -5.880 -5.312 0.318 1.00 98.81 106 ASN A N 1
ATOM 770 C CA . ASN A 1 106 ? -4.936 -5.912 -0.631 1.00 98.81 106 ASN A CA 1
ATOM 771 C C . ASN A 1 106 ? -4.371 -4.823 -1.552 1.00 98.81 106 ASN A C 1
ATOM 773 O O . ASN A 1 106 ? -5.110 -4.232 -2.335 1.00 98.81 106 ASN A O 1
ATOM 777 N N . LEU A 1 107 ? -3.071 -4.537 -1.476 1.00 98.81 107 LEU A N 1
ATOM 778 C CA . LEU A 1 107 ? -2.440 -3.535 -2.334 1.00 98.81 107 LEU A CA 1
ATOM 779 C C . LEU A 1 107 ? -1.930 -4.192 -3.621 1.00 98.81 107 LEU A C 1
ATOM 781 O O . LEU A 1 107 ? -0.808 -4.691 -3.692 1.00 98.81 107 LEU A O 1
ATOM 785 N N . GLU A 1 108 ? -2.763 -4.171 -4.658 1.00 98.56 108 GLU A N 1
ATOM 786 C CA . GLU A 1 108 ? -2.550 -4.907 -5.913 1.00 98.56 108 GLU A CA 1
ATOM 787 C C . GLU A 1 108 ? -1.826 -4.076 -6.986 1.00 98.56 108 GLU A C 1
ATOM 789 O O . GLU A 1 108 ? -2.139 -4.086 -8.175 1.00 98.56 108 GLU A O 1
ATOM 794 N N . THR A 1 109 ? -0.845 -3.288 -6.560 1.00 98.38 109 THR A N 1
ATOM 795 C CA . THR A 1 109 ? -0.012 -2.467 -7.443 1.00 98.38 109 THR A CA 1
ATOM 796 C C . THR A 1 109 ? 1.332 -2.219 -6.778 1.00 98.38 109 THR A C 1
ATOM 798 O O . THR A 1 109 ? 1.391 -1.955 -5.579 1.00 98.38 109 THR A O 1
ATOM 801 N N . SER A 1 110 ? 2.415 -2.193 -7.557 1.00 98.12 110 SER A N 1
ATOM 802 C CA . SER A 1 110 ? 3.680 -1.647 -7.056 1.00 98.12 110 SER A CA 1
ATOM 803 C C . SER A 1 110 ? 3.530 -0.136 -6.821 1.00 98.12 110 SER A C 1
ATOM 805 O O . SER A 1 110 ? 2.933 0.563 -7.651 1.00 98.12 110 SER A O 1
ATOM 807 N N . LEU A 1 111 ? 4.069 0.365 -5.709 1.00 98.62 111 LEU A N 1
ATOM 808 C CA . LEU A 1 111 ? 4.195 1.787 -5.380 1.00 98.62 111 LEU A CA 1
ATOM 809 C C . LEU A 1 111 ? 5.634 2.221 -5.667 1.00 98.62 111 LEU A C 1
ATOM 811 O O . LEU A 1 111 ? 6.477 2.244 -4.775 1.00 98.62 111 LEU A O 1
ATOM 815 N N . ALA A 1 112 ? 5.931 2.494 -6.936 1.00 98.44 112 ALA A N 1
ATOM 816 C CA . ALA A 1 112 ? 7.308 2.652 -7.390 1.00 98.44 112 ALA A CA 1
ATOM 817 C C . ALA A 1 112 ? 7.441 3.585 -8.598 1.00 98.44 112 ALA A C 1
ATOM 819 O O . ALA A 1 112 ? 6.517 3.761 -9.397 1.00 98.44 112 ALA A O 1
ATOM 820 N N . ARG A 1 113 ? 8.636 4.146 -8.775 1.00 97.75 113 ARG A N 1
ATOM 821 C CA . ARG A 1 113 ? 9.105 4.825 -9.992 1.00 97.75 113 ARG A CA 1
ATOM 822 C C . ARG A 1 113 ? 10.092 3.963 -10.763 1.00 97.75 113 ARG A C 1
ATOM 824 O O . ARG A 1 113 ? 10.136 4.059 -11.991 1.00 97.75 113 ARG A O 1
ATOM 831 N N . GLY A 1 114 ? 10.864 3.147 -10.047 1.00 95.25 114 GLY A N 1
ATOM 832 C CA . GLY A 1 114 ? 11.855 2.232 -10.596 1.00 95.25 114 GLY A CA 1
ATOM 833 C C . GLY A 1 114 ? 11.278 0.913 -11.114 1.00 95.25 114 GLY A C 1
ATOM 834 O O . GLY A 1 114 ? 10.070 0.772 -11.334 1.00 95.25 114 GLY A O 1
ATOM 835 N N . GLY A 1 115 ? 12.193 -0.036 -11.327 1.00 97.25 115 GLY A N 1
ATOM 836 C CA . GLY A 1 115 ? 11.904 -1.395 -11.784 1.00 97.25 115 GLY A CA 1
ATOM 837 C C . GLY A 1 115 ? 11.617 -1.529 -13.280 1.00 97.25 115 GLY A C 1
ATOM 838 O O . GLY A 1 115 ? 11.330 -0.544 -13.976 1.00 97.25 115 GLY A O 1
ATOM 839 N N . GLN A 1 116 ? 11.713 -2.758 -13.785 1.00 98.06 116 GLN A N 1
ATOM 840 C CA . GLN A 1 116 ? 11.392 -3.112 -15.167 1.00 98.06 116 GLN A CA 1
ATOM 841 C C . GLN A 1 116 ? 10.135 -3.981 -15.231 1.00 98.06 116 GLN A C 1
ATOM 843 O O . GLN A 1 116 ? 10.003 -4.930 -14.461 1.00 98.06 116 GLN A O 1
ATOM 848 N N . PRO A 1 117 ? 9.209 -3.707 -16.168 1.00 97.75 117 PRO A N 1
ATOM 849 C CA . PRO A 1 117 ? 8.029 -4.542 -16.331 1.00 97.75 117 PRO A CA 1
ATOM 850 C C . PRO A 1 117 ? 8.446 -5.972 -16.696 1.00 97.75 117 PRO A C 1
ATOM 852 O O . PRO A 1 117 ? 9.177 -6.176 -17.668 1.00 97.75 117 PRO A O 1
ATOM 855 N N . ILE A 1 118 ? 7.950 -6.966 -15.954 1.00 97.19 118 ILE A N 1
ATOM 856 C CA . ILE A 1 118 ? 8.243 -8.383 -16.214 1.00 97.19 118 ILE A CA 1
ATOM 857 C C . ILE A 1 118 ? 7.806 -8.749 -17.640 1.00 97.19 118 ILE A C 1
ATOM 859 O O . ILE A 1 118 ? 6.608 -8.677 -17.921 1.00 97.19 118 ILE A O 1
ATOM 863 N N . PRO A 1 119 ? 8.714 -9.159 -18.546 1.00 96.12 119 PRO A N 1
ATOM 864 C CA . PRO A 1 119 ? 8.373 -9.411 -19.944 1.00 96.12 119 PRO A CA 1
ATOM 865 C C . PRO A 1 119 ? 7.262 -10.454 -20.118 1.00 96.12 119 PRO A C 1
ATOM 867 O O . PRO A 1 119 ? 7.248 -11.488 -19.457 1.00 96.12 119 PRO A O 1
ATOM 870 N N . GLY A 1 120 ? 6.329 -10.199 -21.039 1.00 94.81 120 GLY A N 1
ATOM 871 C CA . GLY A 1 120 ? 5.282 -11.160 -21.412 1.00 94.81 120 GLY A CA 1
ATOM 872 C C . GLY A 1 120 ? 4.111 -11.309 -20.429 1.00 94.81 120 GLY A C 1
ATOM 873 O O . GLY A 1 120 ? 3.190 -12.062 -20.729 1.00 94.81 120 GLY A O 1
ATOM 874 N N . LYS A 1 121 ? 4.088 -10.579 -19.303 1.00 93.25 121 LYS A N 1
ATOM 875 C CA . LYS A 1 121 ? 3.000 -10.648 -18.305 1.00 93.25 121 LYS A CA 1
ATOM 876 C C . LYS A 1 121 ? 1.646 -10.129 -18.810 1.00 93.25 121 LYS A C 1
ATOM 878 O O . LYS A 1 121 ? 0.594 -10.570 -18.357 1.00 93.25 121 LYS A O 1
ATOM 883 N N . GLY A 1 122 ? 1.660 -9.185 -19.748 1.00 95.19 122 GLY A N 1
ATOM 884 C CA . GLY A 1 122 ? 0.473 -8.627 -20.403 1.00 95.19 122 GLY A CA 1
ATOM 885 C C . GLY A 1 122 ? -0.217 -7.512 -19.613 1.00 95.19 122 GLY A C 1
ATOM 886 O O . GLY A 1 122 ? -0.574 -6.491 -20.200 1.00 95.19 122 GLY A O 1
ATOM 887 N N . ILE A 1 123 ? -0.374 -7.669 -18.296 1.00 96.06 123 ILE A N 1
ATOM 888 C CA . ILE A 1 123 ? -0.907 -6.630 -17.407 1.00 96.06 123 ILE A CA 1
ATOM 889 C C . ILE A 1 123 ? 0.140 -6.263 -16.364 1.00 96.06 123 ILE A C 1
ATOM 891 O O . ILE A 1 123 ? 0.641 -7.132 -15.655 1.00 96.06 123 ILE A O 1
ATOM 895 N N . TRP A 1 124 ? 0.405 -4.962 -16.271 1.00 98.12 124 TRP A N 1
ATOM 896 C CA . TRP A 1 124 ? 1.263 -4.358 -15.266 1.00 98.12 124 TRP A CA 1
ATOM 897 C C . TRP A 1 124 ? 0.542 -3.176 -14.614 1.00 98.12 124 TRP A C 1
ATOM 899 O O . TRP A 1 124 ? -0.117 -2.400 -15.316 1.00 98.12 124 TRP A O 1
ATOM 909 N N . PHE A 1 125 ? 0.687 -3.038 -13.301 1.00 98.44 125 PHE A N 1
ATOM 910 C CA . PHE A 1 125 ? 0.217 -1.920 -12.497 1.00 98.44 125 PHE A CA 1
ATOM 911 C C . PHE A 1 125 ? 1.394 -1.259 -11.784 1.00 98.44 125 PHE A C 1
ATOM 913 O O . PHE A 1 125 ? 2.149 -1.908 -11.058 1.00 98.44 125 PHE A O 1
ATOM 920 N N . ARG A 1 126 ? 1.544 0.055 -11.980 1.00 98.12 126 ARG A N 1
ATOM 921 C CA . ARG A 1 126 ? 2.490 0.868 -11.207 1.00 98.12 126 ARG A CA 1
ATOM 922 C C . ARG A 1 126 ? 1.890 2.206 -10.837 1.00 98.12 126 ARG A C 1
ATOM 924 O O . ARG A 1 126 ? 1.634 3.079 -11.673 1.00 98.12 126 ARG A O 1
ATOM 931 N N . SER A 1 127 ? 1.727 2.360 -9.539 1.00 98.31 127 SER A N 1
ATOM 932 C CA . SER A 1 127 ? 1.197 3.548 -8.902 1.00 98.31 127 SER A CA 1
ATOM 933 C C . SER A 1 127 ? 2.335 4.370 -8.306 1.00 98.31 127 SER A C 1
ATOM 935 O O . SER A 1 127 ? 3.428 3.866 -8.053 1.00 98.31 127 SER A O 1
ATOM 937 N N . ASP A 1 128 ? 2.090 5.664 -8.119 1.00 97.88 128 ASP A N 1
ATOM 938 C CA . ASP A 1 128 ? 3.088 6.560 -7.541 1.00 97.88 128 ASP A CA 1
ATOM 939 C C . ASP A 1 128 ? 3.344 6.218 -6.050 1.00 97.88 128 ASP A C 1
ATOM 941 O O . ASP A 1 128 ? 2.377 5.960 -5.329 1.00 97.88 128 ASP A O 1
ATOM 945 N N . PRO A 1 129 ? 4.597 6.255 -5.549 1.00 98.44 129 PRO A N 1
ATOM 946 C CA . PRO A 1 129 ? 4.924 5.960 -4.151 1.00 98.44 129 PRO A CA 1
ATOM 947 C C . PRO A 1 129 ? 4.114 6.758 -3.126 1.00 98.44 129 PRO A C 1
ATOM 949 O O . PRO A 1 129 ? 3.780 6.252 -2.059 1.00 98.44 129 PRO A O 1
ATOM 952 N N . GLU A 1 130 ? 3.720 7.991 -3.456 1.00 98.00 130 GLU A N 1
ATOM 953 C CA . GLU A 1 130 ? 2.962 8.846 -2.543 1.00 98.00 130 GLU A CA 1
ATOM 954 C C . GLU A 1 130 ? 1.561 8.312 -2.209 1.00 98.00 130 GLU A C 1
ATOM 956 O O . GLU A 1 130 ? 0.962 8.773 -1.235 1.00 98.00 130 GLU A O 1
ATOM 961 N N . PHE A 1 131 ? 1.029 7.341 -2.961 1.00 98.62 131 PHE A N 1
ATOM 962 C CA . PHE A 1 131 ? -0.215 6.667 -2.583 1.00 98.62 131 PHE A CA 1
ATOM 963 C C . PHE A 1 131 ? -0.092 5.892 -1.261 1.00 98.62 131 PHE A C 1
ATOM 965 O O . PHE A 1 131 ? -1.111 5.697 -0.604 1.00 98.62 131 PHE A O 1
ATOM 972 N N . ALA A 1 132 ? 1.119 5.542 -0.804 1.00 98.69 132 ALA A N 1
ATOM 973 C CA . ALA A 1 132 ? 1.327 5.001 0.542 1.00 98.69 132 ALA A CA 1
ATOM 974 C C . ALA A 1 132 ? 0.845 5.979 1.632 1.00 98.69 132 ALA A C 1
ATOM 976 O O . ALA A 1 132 ? 0.173 5.582 2.584 1.00 98.69 132 ALA A O 1
ATOM 977 N N . SER A 1 133 ? 1.100 7.279 1.446 1.00 98.44 133 SER A N 1
ATOM 978 C CA . SER A 1 133 ? 0.627 8.309 2.376 1.00 98.44 133 SER A CA 1
ATOM 979 C C . SER A 1 133 ? -0.888 8.509 2.301 1.00 98.44 133 SER A C 1
ATOM 981 O O . SER A 1 133 ? -1.521 8.778 3.319 1.00 98.44 133 SER A O 1
ATOM 983 N N . GLU A 1 134 ? -1.489 8.340 1.119 1.00 98.44 134 GLU A N 1
ATOM 984 C CA . GLU A 1 134 ? -2.943 8.445 0.953 1.00 98.44 134 GLU A CA 1
ATOM 985 C C . GLU A 1 134 ? -3.676 7.254 1.577 1.00 98.44 134 GLU A C 1
ATOM 987 O O . GLU A 1 134 ? -4.721 7.450 2.192 1.00 98.44 134 GLU A O 1
ATOM 992 N N . LEU A 1 135 ? -3.101 6.045 1.509 1.00 98.75 135 LEU A N 1
ATOM 993 C CA . LEU A 1 135 ? -3.589 4.885 2.261 1.00 98.75 135 LEU A CA 1
ATOM 994 C C . LEU A 1 135 ? -3.634 5.204 3.758 1.00 98.75 135 LEU A C 1
ATOM 996 O O . LEU A 1 135 ? -4.687 5.061 4.381 1.00 98.75 135 LEU A O 1
ATOM 1000 N N . LYS A 1 136 ? -2.532 5.717 4.325 1.00 98.56 136 LYS A N 1
ATOM 1001 C CA . LYS A 1 136 ? -2.504 6.041 5.755 1.00 98.56 136 LYS A CA 1
ATOM 1002 C C . LYS A 1 136 ? -3.511 7.128 6.130 1.00 98.56 136 LYS A C 1
ATOM 1004 O O . LYS A 1 136 ? -4.215 6.986 7.126 1.00 98.56 136 LYS A O 1
ATOM 1009 N N . LYS A 1 137 ? -3.617 8.197 5.332 1.00 98.38 137 LYS A N 1
ATOM 1010 C CA . LYS A 1 137 ? -4.601 9.278 5.547 1.00 98.38 137 LYS A CA 1
ATOM 1011 C C . LYS A 1 137 ? -6.043 8.781 5.485 1.00 98.38 137 LYS A C 1
ATOM 1013 O O . LYS A 1 137 ? -6.883 9.290 6.218 1.00 98.38 137 LYS A O 1
ATOM 1018 N N . ALA A 1 138 ? -6.325 7.797 4.633 1.00 98.19 138 ALA A N 1
ATOM 1019 C CA . ALA A 1 138 ? -7.636 7.167 4.545 1.00 98.19 138 ALA A CA 1
ATOM 1020 C C . ALA A 1 138 ? -7.944 6.229 5.724 1.00 98.19 138 ALA A C 1
ATOM 1022 O O . ALA A 1 138 ? -9.035 5.674 5.774 1.00 98.19 138 ALA A O 1
ATOM 1023 N N . GLY A 1 139 ? -7.006 6.048 6.656 1.00 98.50 139 GLY A N 1
ATOM 1024 C CA . GLY A 1 139 ? -7.165 5.182 7.814 1.00 98.50 139 GLY A CA 1
ATOM 1025 C C . GLY A 1 139 ? -6.729 3.742 7.580 1.00 98.50 139 GLY A C 1
ATOM 1026 O O . GLY A 1 139 ? -7.093 2.917 8.400 1.00 98.50 139 GLY A O 1
ATOM 1027 N N . VAL A 1 140 ? -5.985 3.433 6.503 1.00 98.81 140 VAL A N 1
ATOM 1028 C CA . VAL A 1 140 ? -5.423 2.090 6.261 1.00 98.81 140 VAL A CA 1
ATOM 1029 C C . VAL A 1 140 ? -4.291 1.792 7.245 1.00 98.81 140 VAL A C 1
ATOM 1031 O O . VAL A 1 140 ? -3.303 2.532 7.293 1.00 98.81 140 VAL A O 1
ATOM 1034 N N . ASP A 1 141 ? -4.406 0.693 7.991 1.00 98.69 141 ASP A N 1
ATOM 1035 C CA . ASP A 1 141 ? -3.385 0.265 8.952 1.00 98.69 141 ASP A CA 1
ATOM 1036 C C . ASP A 1 141 ? -2.460 -0.802 8.386 1.00 98.69 141 ASP A C 1
ATOM 1038 O O . ASP A 1 141 ? -1.243 -0.714 8.560 1.00 98.69 141 ASP A O 1
ATOM 1042 N N . VAL A 1 142 ? -3.030 -1.786 7.690 1.00 98.62 142 VAL A N 1
ATOM 1043 C CA . VAL A 1 142 ? -2.305 -2.937 7.155 1.00 98.62 142 VAL A CA 1
ATOM 1044 C C . VAL A 1 142 ? -2.607 -3.106 5.671 1.00 98.62 142 VAL A C 1
ATOM 1046 O O . VAL A 1 142 ? -3.760 -3.054 5.239 1.00 98.62 142 VAL A O 1
ATOM 1049 N N . VAL A 1 143 ? -1.569 -3.373 4.886 1.00 98.75 143 VAL A N 1
ATOM 1050 C CA . VAL A 1 143 ? -1.710 -3.877 3.521 1.00 98.75 143 VAL A CA 1
ATOM 1051 C C . VAL A 1 143 ? -1.137 -5.279 3.420 1.00 98.75 143 VAL A C 1
ATOM 1053 O O . VAL A 1 143 ? -0.098 -5.581 4.010 1.00 98.75 143 VAL A O 1
ATOM 1056 N N . THR A 1 144 ? -1.770 -6.122 2.613 1.00 98.50 144 THR A N 1
ATOM 1057 C CA . THR A 1 144 ? -1.102 -7.311 2.093 1.00 98.50 144 THR A CA 1
ATOM 1058 C C . THR A 1 144 ? -0.553 -7.064 0.697 1.00 98.50 144 THR A C 1
ATOM 1060 O O . THR A 1 144 ? -1.193 -6.418 -0.134 1.00 98.50 144 THR A O 1
ATOM 1063 N N . LEU A 1 145 ? 0.644 -7.595 0.459 1.00 98.62 145 LEU A N 1
ATOM 1064 C CA . LEU A 1 145 ? 1.294 -7.654 -0.847 1.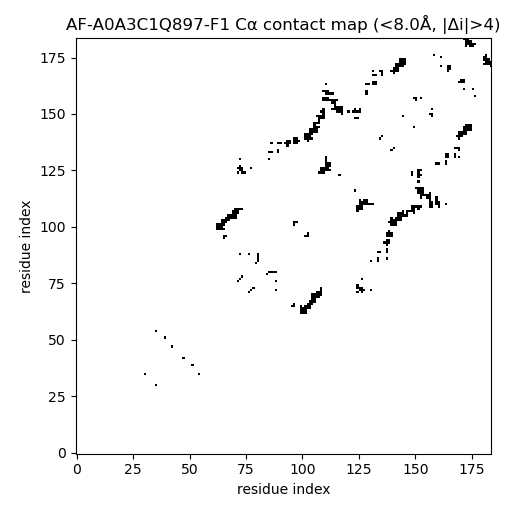00 98.62 145 LEU A CA 1
ATOM 1065 C C . LEU A 1 145 ? 1.258 -9.063 -1.457 1.00 98.62 145 LEU A C 1
ATOM 1067 O O . LEU A 1 145 ? 1.843 -9.281 -2.517 1.00 98.62 145 LEU A O 1
ATOM 1071 N N . ALA A 1 146 ? 0.586 -10.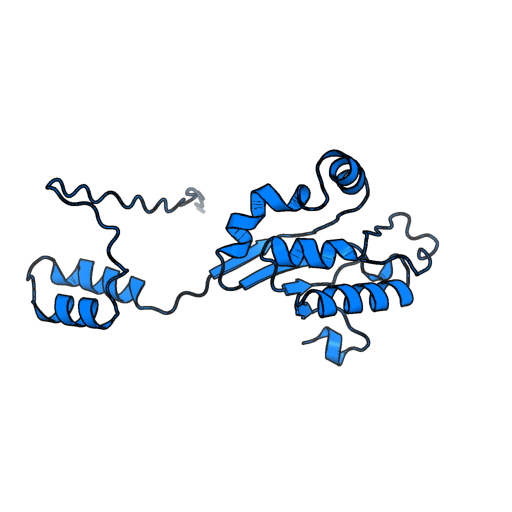022 -0.808 1.00 97.12 146 ALA A N 1
ATOM 1072 C CA . ALA A 1 146 ? 0.458 -11.401 -1.279 1.00 97.12 146 ALA A CA 1
ATOM 1073 C C . ALA A 1 146 ? -0.547 -11.511 -2.440 1.00 97.12 146 ALA A C 1
ATOM 1075 O O . ALA A 1 146 ? -1.547 -12.223 -2.366 1.00 97.12 146 ALA A O 1
ATOM 1076 N N . ASN A 1 147 ? -0.265 -10.799 -3.525 1.00 97.81 147 ASN A N 1
ATOM 1077 C CA . ASN A 1 147 ? -1.036 -10.794 -4.756 1.00 97.81 147 ASN A CA 1
ATOM 1078 C C . ASN A 1 147 ? -0.118 -11.017 -5.960 1.00 97.81 147 ASN A C 1
ATOM 1080 O O . ASN A 1 147 ? 1.112 -11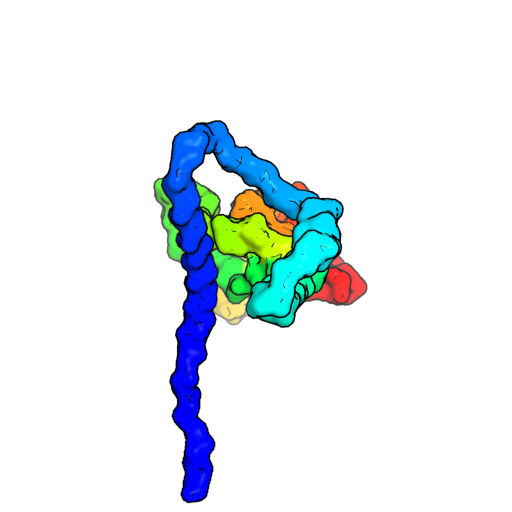.024 -5.880 1.00 97.81 147 ASN A O 1
ATOM 1084 N N . ASN A 1 148 ? -0.732 -11.221 -7.116 1.00 97.31 148 ASN A N 1
ATOM 1085 C CA . ASN A 1 148 ? -0.029 -11.511 -8.355 1.00 97.31 148 ASN A CA 1
ATOM 1086 C C . ASN A 1 148 ? 0.611 -10.272 -9.004 1.00 97.31 148 ASN A C 1
ATOM 1088 O O . ASN A 1 148 ? 1.309 -10.451 -10.003 1.00 97.31 148 ASN A O 1
ATOM 1092 N N . HIS A 1 149 ? 0.409 -9.059 -8.479 1.00 98.31 149 HIS A N 1
ATOM 1093 C CA . HIS A 1 149 ? 0.858 -7.802 -9.091 1.00 98.31 149 HIS A CA 1
ATOM 1094 C C . HIS A 1 149 ? 2.009 -7.097 -8.364 1.00 98.31 149 HIS A C 1
ATOM 1096 O O . HIS A 1 149 ? 2.637 -6.210 -8.942 1.00 98.31 149 HIS A O 1
ATOM 1102 N N . VAL A 1 150 ? 2.372 -7.520 -7.150 1.00 96.69 150 VAL A N 1
ATOM 1103 C CA . VAL A 1 150 ? 3.453 -6.880 -6.379 1.00 96.69 150 VAL A CA 1
ATOM 1104 C C . VAL A 1 150 ? 4.802 -6.848 -7.123 1.00 96.69 150 VAL A C 1
ATOM 1106 O O . VAL A 1 150 ? 5.531 -5.860 -7.035 1.00 96.69 150 VAL A O 1
ATOM 1109 N N . LEU A 1 151 ? 5.099 -7.881 -7.922 1.00 97.00 151 LEU A N 1
ATOM 1110 C CA . LEU A 1 151 ? 6.315 -8.008 -8.742 1.00 97.00 151 LEU A CA 1
ATOM 1111 C C . LEU A 1 151 ? 6.099 -7.650 -10.221 1.00 97.00 151 LEU A C 1
ATOM 1113 O O . LEU A 1 151 ? 6.845 -8.115 -11.080 1.00 97.00 151 LEU A O 1
ATOM 1117 N N . ASP A 1 152 ? 5.078 -6.862 -10.563 1.00 98.38 152 ASP A N 1
ATOM 1118 C CA . ASP A 1 152 ? 4.873 -6.414 -11.948 1.00 98.38 152 ASP A CA 1
ATOM 1119 C C . ASP A 1 152 ? 6.115 -5.741 -12.529 1.00 98.38 152 ASP A C 1
ATOM 1121 O O . ASP A 1 152 ? 6.465 -5.984 -13.685 1.00 98.38 152 ASP A O 1
ATOM 1125 N N . TYR A 1 153 ? 6.793 -4.936 -11.716 1.00 98.38 153 TYR A N 1
ATOM 1126 C CA . TYR A 1 153 ? 7.977 -4.183 -12.102 1.00 98.38 153 TYR A CA 1
ATOM 1127 C C . TYR A 1 153 ? 9.231 -4.689 -11.397 1.00 98.38 153 TYR A C 1
ATOM 1129 O O . TYR A 1 153 ? 9.999 -3.866 -10.938 1.00 98.38 153 TYR A O 1
ATOM 1137 N N . ASP A 1 154 ? 9.407 -6.010 -11.301 1.00 97.25 154 ASP A N 1
ATOM 1138 C CA . ASP A 1 154 ? 10.571 -6.672 -10.695 1.00 97.25 154 ASP A CA 1
ATOM 1139 C C . ASP A 1 154 ? 10.882 -6.299 -9.225 1.00 97.25 154 ASP A C 1
ATOM 1141 O O . ASP A 1 154 ? 10.107 -5.637 -8.531 1.00 97.25 154 ASP A O 1
ATOM 1145 N N . GLU A 1 155 ? 11.978 -6.854 -8.702 1.00 97.69 155 GLU A N 1
ATOM 1146 C CA . GLU A 1 155 ? 12.395 -6.718 -7.302 1.00 97.69 155 GLU A CA 1
ATOM 1147 C C . GLU A 1 155 ? 12.664 -5.255 -6.891 1.00 97.69 155 GLU A C 1
ATOM 1149 O O . GLU A 1 155 ? 12.134 -4.838 -5.860 1.00 97.69 155 GLU A O 1
ATOM 1154 N N . PRO A 1 156 ? 13.406 -4.433 -7.661 1.00 98.38 156 PRO A N 1
ATOM 1155 C CA . PRO A 1 156 ? 13.541 -3.002 -7.395 1.00 98.38 156 PRO A CA 1
ATOM 1156 C C . PRO A 1 156 ? 12.229 -2.267 -7.083 1.00 98.38 156 PRO A C 1
ATOM 1158 O O . PRO A 1 156 ? 12.204 -1.444 -6.166 1.00 98.38 156 PRO A O 1
ATOM 1161 N N . ALA A 1 157 ? 11.134 -2.558 -7.796 1.00 98.56 157 ALA A N 1
ATOM 1162 C CA . ALA A 1 157 ? 9.846 -1.926 -7.503 1.00 98.56 157 ALA A CA 1
ATOM 1163 C C . ALA A 1 157 ? 9.205 -2.439 -6.206 1.00 98.56 157 ALA A C 1
ATOM 1165 O O . ALA A 1 157 ? 8.556 -1.660 -5.503 1.00 98.56 157 ALA A O 1
ATOM 1166 N N . LEU A 1 158 ? 9.394 -3.716 -5.852 1.00 98.50 158 LEU A N 1
ATOM 1167 C CA . LEU A 1 158 ? 8.984 -4.243 -4.545 1.00 98.50 158 LEU A CA 1
ATOM 1168 C C . LEU A 1 158 ? 9.736 -3.531 -3.411 1.00 98.50 158 LEU A C 1
ATOM 1170 O O . LEU A 1 158 ? 9.107 -3.108 -2.444 1.00 98.50 158 LEU A O 1
ATOM 1174 N N . VAL A 1 159 ? 11.052 -3.341 -3.544 1.00 98.56 159 VAL A N 1
ATOM 1175 C CA . VAL A 1 159 ? 11.867 -2.635 -2.538 1.00 98.56 159 VAL A CA 1
ATOM 1176 C C . VAL A 1 159 ? 11.374 -1.199 -2.337 1.00 98.56 159 VAL A C 1
ATOM 1178 O O . VAL A 1 159 ? 11.196 -0.765 -1.200 1.00 98.56 159 VAL A O 1
ATOM 1181 N N . GLU A 1 160 ? 11.098 -0.475 -3.425 1.00 98.75 160 GLU A N 1
ATOM 1182 C CA . GLU A 1 160 ? 10.549 0.887 -3.355 1.00 98.75 160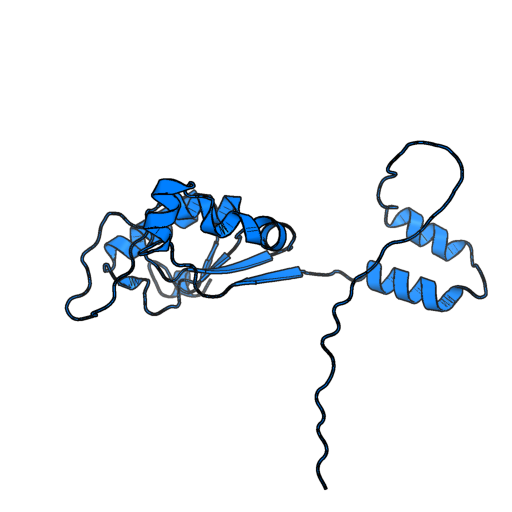 GLU A CA 1
ATOM 1183 C C . GLU A 1 160 ? 9.146 0.906 -2.719 1.00 98.75 160 GLU A C 1
ATOM 1185 O O . GLU A 1 160 ? 8.858 1.762 -1.882 1.00 98.75 160 GLU A O 1
ATOM 1190 N N . THR A 1 161 ? 8.309 -0.089 -3.033 1.00 98.75 161 THR A N 1
ATOM 1191 C CA . THR A 1 161 ? 6.967 -0.244 -2.447 1.00 98.75 161 THR A CA 1
ATOM 1192 C C . THR A 1 161 ? 7.038 -0.433 -0.932 1.00 98.75 161 THR A C 1
ATOM 1194 O O . THR A 1 161 ? 6.342 0.258 -0.186 1.00 98.75 161 THR A O 1
ATOM 1197 N N . LEU A 1 162 ? 7.904 -1.339 -0.465 1.00 98.62 162 LEU A N 1
ATOM 1198 C CA . LEU A 1 162 ? 8.120 -1.599 0.960 1.00 98.62 162 LEU A CA 1
ATOM 1199 C C . LEU A 1 162 ? 8.633 -0.348 1.686 1.00 98.62 162 LEU A C 1
ATOM 1201 O O . LEU A 1 162 ? 8.163 -0.040 2.783 1.00 98.62 162 LEU A O 1
ATOM 1205 N N . ALA A 1 163 ? 9.558 0.397 1.071 1.00 98.62 163 ALA A N 1
ATOM 1206 C CA . ALA A 1 163 ? 10.070 1.646 1.629 1.00 98.62 163 ALA A CA 1
ATOM 1207 C C . ALA A 1 163 ? 8.961 2.700 1.781 1.00 98.62 163 ALA A C 1
ATOM 1209 O O . ALA A 1 163 ? 8.787 3.242 2.872 1.00 98.62 163 ALA A O 1
ATOM 1210 N N . ALA A 1 164 ? 8.154 2.923 0.739 1.00 98.75 164 ALA A N 1
ATOM 1211 C CA . ALA A 1 164 ? 7.068 3.903 0.760 1.00 98.75 164 ALA A CA 1
ATOM 1212 C C . ALA A 1 164 ? 6.011 3.599 1.841 1.00 98.75 164 ALA A C 1
ATOM 1214 O O . ALA A 1 164 ? 5.545 4.505 2.541 1.00 98.75 164 ALA A O 1
ATOM 1215 N N . LEU A 1 165 ? 5.649 2.321 2.006 1.00 98.69 165 LEU A N 1
ATOM 1216 C CA . LEU A 1 165 ? 4.701 1.868 3.031 1.00 98.69 165 LEU A CA 1
ATOM 1217 C C . LEU A 1 165 ? 5.269 2.050 4.442 1.00 98.69 165 LEU A C 1
ATOM 1219 O O . LEU A 1 165 ? 4.587 2.593 5.316 1.00 98.69 165 LEU A O 1
ATOM 1223 N N . ARG A 1 166 ? 6.542 1.685 4.642 1.00 98.12 166 ARG A N 1
ATOM 1224 C CA . ARG A 1 166 ? 7.244 1.859 5.918 1.00 98.12 166 ARG A CA 1
ATOM 1225 C C . ARG A 1 166 ? 7.352 3.329 6.315 1.00 98.12 166 ARG A C 1
ATOM 1227 O O . ARG A 1 166 ? 7.048 3.670 7.455 1.00 98.12 166 ARG A O 1
ATOM 1234 N N . GLU A 1 167 ? 7.749 4.196 5.387 1.00 98.62 167 GLU A N 1
ATOM 1235 C CA . GLU A 1 167 ? 7.836 5.648 5.605 1.00 98.62 167 GLU A CA 1
ATOM 1236 C C . GLU A 1 167 ? 6.471 6.264 5.940 1.00 98.62 167 GLU A C 1
ATOM 1238 O O . GLU A 1 167 ? 6.385 7.194 6.740 1.00 98.62 167 GLU A O 1
ATOM 1243 N N . SER A 1 168 ? 5.392 5.701 5.389 1.00 98.56 168 SER A N 1
ATOM 1244 C CA . SER A 1 168 ? 4.015 6.142 5.642 1.00 98.56 168 SER A CA 1
ATOM 1245 C C . SER A 1 168 ? 3.378 5.513 6.887 1.00 98.56 168 SER A C 1
ATOM 1247 O O . SER A 1 168 ? 2.216 5.792 7.173 1.00 98.56 168 SER A O 1
ATOM 1249 N N . SER A 1 169 ? 4.110 4.686 7.647 1.00 98.19 169 SER A N 1
ATOM 1250 C CA . SER A 1 169 ? 3.587 3.961 8.819 1.00 98.19 169 SER A CA 1
ATOM 1251 C C . SER A 1 169 ? 2.364 3.082 8.506 1.00 98.19 169 SER A C 1
ATOM 1253 O O . SER A 1 169 ? 1.416 3.013 9.293 1.00 98.19 169 SER A O 1
ATOM 1255 N N . VAL A 1 170 ? 2.390 2.422 7.345 1.00 98.62 170 VAL A N 1
ATOM 1256 C CA . VAL A 1 170 ? 1.437 1.376 6.955 1.00 98.62 170 VAL A CA 1
ATOM 1257 C C . VAL A 1 170 ? 2.130 0.030 7.137 1.00 98.62 170 VAL A C 1
ATOM 1259 O O . VAL A 1 170 ? 3.200 -0.202 6.570 1.00 98.62 170 VAL A O 1
ATOM 1262 N N . ALA A 1 171 ? 1.550 -0.846 7.953 1.00 98.19 171 ALA A N 1
ATOM 1263 C CA . ALA A 1 171 ? 2.090 -2.179 8.172 1.00 98.19 171 ALA A CA 1
ATOM 1264 C C . ALA A 1 171 ? 1.912 -3.039 6.916 1.00 98.19 171 ALA A C 1
ATOM 1266 O O . ALA A 1 171 ? 0.949 -2.884 6.163 1.00 98.19 171 ALA A O 1
ATOM 1267 N N . VAL A 1 172 ? 2.850 -3.953 6.696 1.00 98.25 172 VAL A N 1
ATOM 1268 C CA . VAL A 1 172 ? 2.892 -4.800 5.506 1.00 98.25 172 VAL A CA 1
ATOM 1269 C C . VAL A 1 172 ? 2.962 -6.251 5.936 1.00 98.25 172 VAL A C 1
ATOM 1271 O O . VAL A 1 172 ? 3.770 -6.578 6.795 1.00 98.25 172 VAL A O 1
ATOM 1274 N N . CYS A 1 173 ? 2.167 -7.102 5.293 1.00 97.62 173 CYS A N 1
ATOM 1275 C CA . CYS A 1 173 ? 2.328 -8.550 5.341 1.00 97.62 173 CYS A CA 1
ATOM 1276 C C . CYS A 1 173 ? 2.267 -9.148 3.928 1.00 97.62 173 CYS A C 1
ATOM 1278 O O . CYS A 1 173 ? 1.850 -8.502 2.961 1.00 97.62 173 CYS A O 1
ATOM 1280 N N . GLY A 1 174 ? 2.671 -10.407 3.768 1.00 96.69 174 GLY A N 1
ATOM 1281 C CA . GLY A 1 174 ? 2.575 -11.101 2.480 1.00 96.69 174 GLY A CA 1
ATOM 1282 C C . GLY A 1 174 ? 3.591 -10.651 1.422 1.00 96.69 174 GLY A C 1
ATOM 1283 O O . GLY A 1 174 ? 3.562 -11.154 0.302 1.00 96.69 174 GLY A O 1
ATOM 1284 N N . GLY A 1 175 ? 4.505 -9.743 1.773 1.00 96.12 175 GLY A N 1
ATOM 1285 C CA . GLY A 1 175 ? 5.650 -9.331 0.966 1.00 96.12 175 GLY A CA 1
ATOM 1286 C C . GLY A 1 175 ? 6.752 -8.762 1.857 1.00 96.12 175 GLY A C 1
ATOM 1287 O O . GLY A 1 175 ? 6.469 -8.182 2.900 1.00 96.12 175 GLY A O 1
ATOM 1288 N N . GLY A 1 176 ? 8.006 -8.952 1.460 1.00 96.75 176 GLY A N 1
ATOM 1289 C CA . GLY A 1 176 ? 9.180 -8.555 2.235 1.00 96.75 176 GLY A CA 1
ATOM 1290 C C . GLY A 1 176 ? 10.465 -8.824 1.456 1.00 96.75 176 GLY A C 1
ATOM 1291 O O . GLY A 1 176 ? 10.419 -9.421 0.378 1.00 96.75 176 GLY A O 1
ATOM 1292 N N . LEU A 1 177 ? 11.612 -8.406 1.995 1.00 96.44 177 LEU A N 1
ATOM 1293 C CA . LEU A 1 177 ? 12.924 -8.652 1.376 1.00 96.44 177 LEU A CA 1
ATOM 1294 C C . LEU A 1 177 ? 13.368 -10.118 1.504 1.00 96.44 177 LEU A C 1
ATOM 1296 O O . LEU A 1 177 ? 14.324 -10.554 0.867 1.00 96.44 177 LEU A O 1
ATOM 1300 N N . ASN A 1 178 ? 12.689 -10.883 2.355 1.00 96.31 178 ASN A N 1
ATOM 1301 C CA . ASN A 1 178 ? 12.903 -12.302 2.587 1.00 96.31 178 ASN A CA 1
ATOM 1302 C C . ASN A 1 178 ? 11.609 -12.949 3.118 1.00 96.31 178 ASN A C 1
ATOM 1304 O O . ASN A 1 178 ? 10.602 -12.279 3.355 1.00 96.31 178 ASN A O 1
ATOM 1308 N N . ILE A 1 179 ? 11.632 -14.274 3.289 1.00 95.69 179 ILE A N 1
ATOM 1309 C CA . ILE A 1 179 ? 10.459 -15.051 3.713 1.00 95.69 179 ILE A CA 1
ATOM 1310 C C . ILE A 1 179 ? 10.015 -14.754 5.149 1.00 95.69 179 ILE A C 1
ATOM 1312 O O . ILE A 1 179 ? 8.832 -14.912 5.447 1.00 95.69 179 ILE A O 1
ATOM 1316 N N . ASP A 1 180 ? 10.934 -14.343 6.023 1.00 96.25 180 ASP A N 1
ATOM 1317 C CA . ASP A 1 180 ? 10.612 -14.042 7.417 1.00 96.25 180 ASP A CA 1
ATOM 1318 C C . ASP A 1 180 ? 9.838 -12.725 7.490 1.00 96.25 180 ASP A C 1
ATOM 1320 O O . ASP A 1 180 ? 8.755 -12.690 8.068 1.00 96.25 180 ASP A O 1
ATOM 1324 N N . GLU A 1 181 ? 10.315 -11.689 6.794 1.00 95.19 181 GLU A N 1
ATOM 1325 C CA . GLU A 1 181 ? 9.597 -10.416 6.644 1.00 95.19 181 GLU A CA 1
ATOM 1326 C C . GLU A 1 181 ? 8.231 -10.591 5.972 1.00 95.19 181 GLU A C 1
ATOM 1328 O O . GLU A 1 181 ? 7.256 -9.973 6.382 1.00 95.19 181 GLU A O 1
ATOM 1333 N N . ALA A 1 182 ? 8.122 -11.466 4.967 1.00 94.50 182 ALA A N 1
ATOM 1334 C CA . ALA A 1 182 ? 6.854 -11.696 4.274 1.00 94.50 182 ALA A CA 1
ATOM 1335 C C . ALA A 1 182 ? 5.782 -12.399 5.139 1.00 94.50 182 ALA A C 1
ATOM 1337 O O . ALA A 1 182 ? 4.615 -12.440 4.739 1.00 94.50 182 ALA A O 1
ATOM 1338 N N . ARG A 1 183 ? 6.157 -12.988 6.285 1.00 92.88 183 ARG A N 1
ATOM 1339 C CA . ARG A 1 183 ? 5.277 -13.782 7.167 1.00 92.88 183 ARG A CA 1
ATOM 1340 C C . ARG A 1 183 ? 4.857 -13.070 8.455 1.00 92.88 183 ARG A C 1
ATOM 1342 O O . ARG A 1 183 ? 4.056 -13.641 9.197 1.00 92.88 183 ARG A O 1
ATOM 1349 N N . THR A 1 184 ? 5.405 -11.893 8.729 1.00 74.12 184 THR A N 1
ATOM 1350 C CA . THR A 1 184 ? 5.052 -11.038 9.875 1.00 74.12 184 THR A CA 1
ATOM 1351 C C . THR A 1 184 ? 4.041 -9.976 9.484 1.00 74.12 184 THR A C 1
ATOM 1353 O O . THR A 1 184 ? 3.243 -9.601 10.367 1.00 74.12 184 THR A O 1
#